Protein 7MN9 (pdb70)

Solvent-accessible surface area: 12772 Å² total; per-residue (Å²): 138,110,23,82,64,48,19,56,55,21,57,95,80,61,33,22,64,58,38,9,88,68,0,126,162,87,26,38,135,81,65,19,173,35,1,120,72,99,128,0,145,103,35,22,50,88,200,121,16,5,0,3,33,109,10,27,10,112,8,123,89,174,133,30,47,0,8,1,0,0,57,0,112,9,143,100,2,135,40,30,0,0,0,2,7,0,4,26,116,70,6,11,5,19,3,0,6,0,0,28,30,45,117,0,60,0,0,0,0,0,0,64,32,103,3,103,62,65,118,43,3,16,63,0,8,5,119,122,94,126,148,80,47,92,16,153,92,9,60,4,61,0,30,3,76,49,67,77,121,87,107,43,3,7,30,25,56,0,66,0,24,25,54,104,88,136,83,63,27,92,0,38,0,4,10,5,33,63,4,42,65,159,49,40,16,108,61,9,55,44,0,10,72,0,3,64,77,0,49,128,46,37,2,20,39,138,92,65,13,27,2,0,0,0,7,10,18,0,9,7,21,0,0,0,0,0,0,0,3,0,0,22,31,6,23,128,105,66,114,80,65,46,49,4,59,3,52,130,11,0,34,59,0,12,91,35,0,53,14,0,0,83,62,22,86,22,0,81,2,0,18,32,0,0,6,76,4,41,82,99

Sequence (280 aa):
MEMEKEFEQIDKSGSWAAIYQDIRHEASDFPCCRVAKLPKNKNNRNRYRDDVSPFDHSRIKLHQEDNDYINASLIIKMEEAQRSYILTQGPLPNTCGHFWEMVWEQKSRRGVVMLNRVMMEKGSLLKCCAQYWPQKEEKEMIFEDTNLKLTLISEDIKSYYTVRQLELENLTTQETREILHFHYTTWPDFGVPESPASSFLNFLFKVNESGSLSPEHGPVVVHCSSAGIGRSGTTYCCLADTCLLLMDKRKDPSSVDIKKVLLEMMRKFRMGLIQQTADQLRFSYLAVIEGAKF

GO terms:
  GO:0004721 phosphoprotein phosphatase activity (F, IMP)
  GO:0043407 negative regulation of MAP kinase activity (P, IMP)
  GO:2000646 positive regulation of receptor catabolic process (P, IMP)
  GO:0033157 regulation of intracellular protein transport (P, IMP)
  GO:0098554 cytoplasmic side of endoplasmic reticulum membrane (C, IDA)
  GO:1903898 negative regulation of PERK-mediated unfolded protein response (P, IDA)
  GO:0034620 cellular response to unfolded protein (P, TAS)
  GO:1903896 positive regulation of IRE1-mediated unfolded protein response (P, TAS)
  GO:0032991 protein-containing complex (C, IDA)
  GO:0004725 protein tyrosine phosphatase activity (F, IDA)
  GO:0035335 peptidyl-tyrosine dephosphorylation (P, IDA)
  GO:0005769 early endosome (C, IDA)
  GO:0005886 plasma membrane (C, IDA)
  GO:0030100 regulation of endocytosis (P, IDA)
  GO:0030968 endoplasmic reticulum unfolded protein response (P, IDA)
  GO:0035335 peptidyl-tyrosine dephosphorylation (P, IMP)
  GO:0035791 platelet-derived growth factor receptor-beta signaling pathway (P, IMP)
  GO:0009966 regulation of signal transduction (P, IMP)
  GO:0030036 actin cytoskeleton organization (P, IMP)
  GO:1902202 regulation of hepatocyte growth factor receptor signaling pathway (P, IMP)

Structure (mmCIF, N/CA/C/O backbone):
data_7MN9
#
_entry.id   7MN9
#
_cell.length_a   88.464
_cell.length_b   88.464
_cell.length_c   72.429
_cell.angle_alpha   90.000
_cell.angle_beta   90.000
_cell.angle_gamma   120.000
#
_symmetry.space_group_name_H-M   'P 32 2 1'
#
loop_
_entity.id
_entity.type
_entity.pdbx_description
1 polymer 'Tyrosine-protein phosphatase non-receptor type 1'
2 non-polymer GLYCEROL
3 non-polymer 2-AMINO-2-HYDROXYMETHYL-PROPANE-1,3-DIOL
4 non-polymer 'CHLORIDE ION'
5 water water
#
loop_
_atom_site.group_PDB
_atom_site.id
_atom_site.type_symbol
_atom_site.label_atom_id
_atom_site.label_alt_id
_atom_site.label_comp_id
_atom_site.label_asym_id
_atom_site.label_entity_id
_atom_site.label_seq_id
_atom_site.pdbx_PDB_ins_code
_atom_site.Cartn_x
_atom_site.Cartn_y
_atom_site.Cartn_z
_atom_site.occupancy
_atom_site.B_iso_or_equiv
_atom_site.auth_seq_id
_atom_site.auth_comp_id
_atom_site.auth_asym_id
_atom_site.auth_atom_id
_atom_site.pdbx_PDB_model_num
ATOM 1 N N . MET A 1 6 ? 2.89402 10.80860 2.21298 1.000 82.81127 1 MET A N 1
ATOM 2 C CA . MET A 1 6 ? 1.57583 11.38572 2.42980 1.000 81.57722 1 MET A CA 1
ATOM 3 C C . MET A 1 6 ? 1.68398 12.58035 3.37616 1.000 80.52202 1 MET A C 1
ATOM 4 O O . MET A 1 6 ? 1.80603 12.41938 4.59067 1.000 89.06875 1 MET A O 1
ATOM 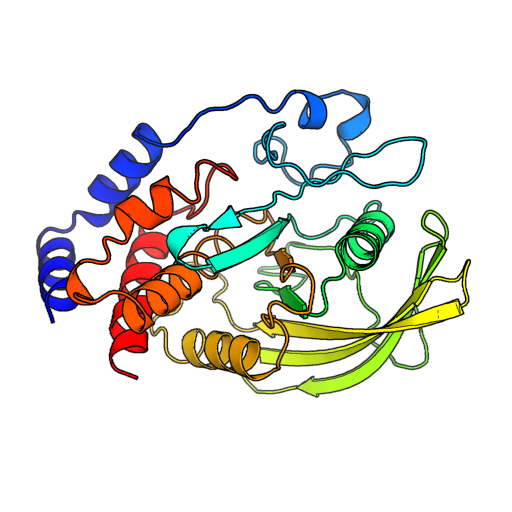9 N N . GLU A 1 7 ? 1.64559 13.78101 2.79639 1.000 88.10186 2 GLU A N 1
ATOM 10 C CA . GLU A 1 7 ? 1.86034 14.99846 3.57255 1.000 79.01714 2 GLU A CA 1
ATOM 11 C C . GLU A 1 7 ? 0.76384 15.19674 4.60690 1.000 93.91371 2 GLU A C 1
ATOM 12 O O . GLU A 1 7 ? 1.04375 15.53659 5.76416 1.000 93.88504 2 GLU A O 1
ATOM 18 N N . MET A 1 8 ? -0.49139 14.99620 4.20170 1.000 97.13833 3 MET A N 1
ATOM 19 C CA . MET A 1 8 ? -1.60446 15.13361 5.13098 1.000 85.08642 3 MET A CA 1
ATOM 20 C C . MET A 1 8 ? -1.48806 14.12994 6.26879 1.000 62.79536 3 MET A C 1
ATOM 21 O O . MET A 1 8 ? -1.80128 14.44758 7.42034 1.000 67.12404 3 MET A O 1
ATOM 26 N N . GLU A 1 9 ? -1.02649 12.91517 5.96678 1.000 71.45454 4 GLU A N 1
ATOM 27 C CA . GLU A 1 9 ? -0.83301 11.91499 7.01109 1.000 73.25541 4 GLU A CA 1
ATOM 28 C C . GLU A 1 9 ? 0.25601 12.33719 7.99281 1.000 77.88925 4 GLU A C 1
ATOM 29 O O . GLU A 1 9 ? 0.19100 11.99279 9.17888 1.000 72.75533 4 GLU A O 1
ATOM 35 N N . LYS A 1 10 ? 1.25589 13.08920 7.52349 1.000 74.57596 5 LYS A N 1
ATOM 36 C CA . LYS A 1 10 ? 2.32477 13.54637 8.40532 1.000 69.12313 5 LYS A CA 1
ATOM 37 C C . LYS A 1 10 ? 1.87215 14.73159 9.24485 1.000 67.91145 5 LYS A C 1
ATOM 38 O O . LYS A 1 10 ? 2.11707 14.77099 10.45589 1.000 72.75523 5 LYS A O 1
ATOM 40 N N . GLU A 1 11 ? 1.21226 15.70808 8.61648 1.000 60.74017 6 GLU A N 1
ATOM 41 C CA . GLU A 1 11 ? 0.62549 16.80503 9.37883 1.000 53.33086 6 GLU A CA 1
ATOM 42 C C . GLU A 1 11 ? -0.41552 16.29154 10.37031 1.000 62.91134 6 GLU A C 1
ATOM 43 O O . GLU A 1 11 ? -0.47222 16.75531 11.51569 1.000 54.90281 6 GLU A O 1
ATOM 45 N N . PHE A 1 12 ? -1.24425 15.32812 9.95024 1.000 60.32466 7 PHE A N 1
ATOM 46 C CA . PHE A 1 12 ? -2.20012 14.71263 10.86965 1.000 53.47479 7 PHE A CA 1
ATOM 47 C C . PHE A 1 12 ? -1.49302 14.15071 12.09107 1.000 45.89762 7 PHE A C 1
ATOM 48 O O . PHE A 1 12 ? -1.89665 14.41002 13.23115 1.000 37.00060 7 PHE A O 1
ATOM 56 N N . GLU A 1 13 ? -0.44426 13.35439 11.86280 1.000 51.24462 8 GLU A N 1
ATOM 57 C CA . GLU A 1 13 ? 0.31261 12.76959 12.96577 1.000 51.23545 8 GLU A CA 1
ATOM 58 C C . GLU A 1 13 ? 0.97031 13.85132 13.81337 1.000 45.86619 8 GLU A C 1
ATOM 59 O O . GLU A 1 13 ? 1.01424 13.74059 15.04428 1.000 54.68576 8 GLU A O 1
ATOM 61 N N . GLN A 1 14 ? 1.42375 14.93504 13.17515 1.000 44.07126 9 GLN A N 1
ATOM 62 C CA . GLN A 1 14 ? 1.96248 16.07314 13.92016 1.000 44.12453 9 GLN A CA 1
ATOM 63 C C . GLN A 1 14 ? 0.90154 16.70912 14.81230 1.000 54.08824 9 GLN A C 1
ATOM 64 O O . GLN A 1 14 ? 1.16910 17.01267 15.98090 1.000 54.52917 9 GLN A O 1
ATOM 66 N N . ILE A 1 15 ? -0.31762 16.91032 14.28703 1.000 42.36929 10 ILE A N 1
ATOM 67 C CA . ILE A 1 15 ? -1.37205 17.50746 15.10733 1.000 45.80955 10 ILE A CA 1
ATOM 68 C C . ILE A 1 15 ? -1.74489 16.58438 16.25840 1.000 43.68569 10 ILE A C 1
ATOM 69 O O . ILE A 1 15 ? -2.01790 17.03855 17.38160 1.000 36.27643 10 ILE A O 1
ATOM 74 N N . ASP A 1 16 ? -1.80618 15.27969 15.98506 1.000 37.34604 11 ASP A N 1
ATOM 75 C CA . ASP A 1 16 ? -2.10821 14.30497 17.02572 1.000 47.08031 11 ASP A CA 1
ATOM 76 C C . ASP A 1 16 ? -1.02784 14.32378 18.09935 1.000 56.61528 11 ASP A C 1
ATOM 77 O O . ASP A 1 16 ? -1.32623 14.40287 19.29670 1.000 47.89692 11 ASP A O 1
ATOM 82 N N . LYS A 1 17 ? 0.23932 14.25272 17.67429 1.000 60.88873 12 LYS A N 1
ATOM 83 C CA . LYS A 1 17 ? 1.36876 14.28551 18.60138 1.000 64.38327 12 LYS A CA 1
ATOM 84 C C . LYS A 1 17 ? 1.37517 15.55747 19.43949 1.000 69.01298 12 LYS A C 1
ATOM 85 O O . LYS A 1 17 ? 1.74340 15.52240 20.61858 1.000 73.59428 12 LYS A O 1
ATOM 87 N N . SER A 1 18 ? 0.97444 16.68491 18.85030 1.000 66.12068 13 SER A N 1
ATOM 88 C CA . SER A 1 18 ? 0.89487 17.96154 19.55107 1.000 66.06048 13 SER A CA 1
ATOM 89 C C . SER A 1 18 ? -0.37448 18.12283 20.37928 1.000 65.28980 13 SER A C 1
ATOM 90 O O . SER A 1 18 ? -0.43590 19.03711 21.20521 1.000 65.92940 13 SER A O 1
ATOM 93 N N . GLY A 1 19 ? -1.38303 17.28112 20.17630 1.000 50.60864 14 GLY A N 1
ATOM 94 C CA . GLY A 1 19 ? -2.65894 17.47246 20.85297 1.000 52.74319 14 GLY A CA 1
ATOM 95 C C . GLY A 1 19 ? -3.29330 18.81900 20.57184 1.000 50.17258 14 GLY A C 1
ATOM 96 O O . GLY A 1 19 ? -3.89893 19.41908 21.46740 1.000 57.78881 14 GLY A O 1
ATOM 97 N N . SER A 1 20 ? -3.18211 19.30785 19.34256 1.000 42.52764 15 SER A N 1
ATOM 98 C CA . SER A 1 20 ? -3.65890 20.65107 19.02824 1.000 45.54768 15 SER A CA 1
ATOM 99 C C . SER A 1 20 ? -4.88120 20.69274 18.09951 1.000 43.22331 15 SER A C 1
ATOM 100 O O . SER A 1 20 ? -5.08776 21.69111 17.40602 1.000 45.42354 15 SER A O 1
ATOM 103 N N . TRP A 1 21 ? -5.71779 19.64544 18.09171 1.000 38.94035 16 TRP A N 1
ATOM 104 C CA . TRP A 1 21 ? -6.96792 19.71562 17.32387 1.000 32.98986 16 TRP A CA 1
ATOM 105 C C . TRP A 1 21 ? -7.87796 20.81500 17.84067 1.000 38.22023 16 TRP A C 1
ATOM 106 O O . TRP A 1 21 ? -8.48543 21.54813 17.04819 1.000 31.83038 16 TRP A O 1
ATOM 117 N N . ALA A 1 22 ? -8.02019 20.92193 19.16551 1.000 33.17766 17 ALA A N 1
ATOM 118 C CA . ALA A 1 22 ? -8.86975 21.95572 19.74343 1.000 38.18623 17 ALA A CA 1
ATOM 119 C C . ALA A 1 22 ? -8.39092 23.34095 19.33541 1.000 37.89059 17 ALA A C 1
ATOM 120 O O . ALA A 1 22 ? -9.20225 24.23080 19.02999 1.000 31.24027 17 ALA A O 1
ATOM 122 N N . ALA A 1 23 ? -7.06850 23.53473 19.31010 1.000 32.43170 18 ALA A N 1
ATOM 123 C CA . ALA A 1 23 ? -6.48672 24.81618 18.93148 1.000 42.88867 18 ALA A CA 1
ATOM 124 C C . ALA A 1 23 ? -6.75501 25.15386 17.46424 1.000 40.27302 18 ALA A C 1
ATOM 125 O O . ALA A 1 23 ? -7.16147 26.27891 17.14486 1.000 30.75221 18 ALA A O 1
ATOM 127 N N . ILE A 1 24 ? -6.51195 24.20370 16.55170 1.000 31.99531 19 ILE A N 1
ATOM 128 C CA . ILE A 1 24 ? -6.82503 24.44259 15.13684 1.000 37.67722 19 ILE A CA 1
ATOM 129 C C . ILE A 1 24 ? -8.31078 24.72324 14.95829 1.000 27.55766 19 ILE A C 1
ATOM 130 O O . ILE A 1 24 ? -8.70781 25.62857 14.21094 1.000 25.80518 19 ILE A O 1
ATOM 135 N N . TYR A 1 25 ? -9.15188 23.96302 15.66090 1.000 23.90832 20 TYR A N 1
ATOM 136 C CA . TYR A 1 25 ? -10.60545 24.10867 15.50271 1.000 23.10653 20 TYR A CA 1
ATOM 137 C C . TYR A 1 25 ? -11.05098 25.48375 15.99888 1.000 23.45969 20 TYR A C 1
ATOM 138 O O . TYR A 1 25 ? -11.80371 26.18967 15.32386 1.000 25.09089 20 TYR A O 1
ATOM 147 N N . GLN A 1 26 ? -10.52810 25.93449 17.14612 1.000 30.17634 21 GLN A N 1
ATOM 148 C CA . GLN A 1 26 ? -10.88904 27.27352 17.61579 1.000 28.01668 21 GLN A CA 1
ATOM 149 C C . GLN A 1 26 ? -10.38875 28.37152 16.68873 1.000 24.49024 21 GLN A C 1
ATOM 150 O O . GLN A 1 26 ? -11.07926 29.38330 16.51067 1.000 26.44527 21 GLN A O 1
ATOM 156 N N . ASP A 1 27 ? -9.25699 28.16847 16.01062 1.000 25.03193 22 ASP A N 1
ATOM 157 C CA . ASP A 1 27 ? -8.82177 29.15459 15.01929 1.000 25.20220 22 ASP A CA 1
ATOM 158 C C . ASP A 1 27 ? -9.83423 29.23800 13.88131 1.000 24.75382 22 ASP A C 1
ATOM 159 O O . ASP A 1 27 ? -10.13068 30.31832 13.37407 1.000 24.89383 22 ASP A O 1
ATOM 164 N N . ILE A 1 28 ? -10.34262 28.09130 13.43805 1.000 24.18904 23 ILE A N 1
ATOM 165 C CA . ILE A 1 28 ? -11.35470 28.09156 12.38141 1.000 22.59630 23 ILE A CA 1
ATOM 166 C C . ILE A 1 28 ? -12.56115 28.87962 12.83216 1.000 22.12638 23 ILE A C 1
ATOM 167 O O . ILE A 1 28 ? -13.10491 29.69259 12.07782 1.000 22.72065 23 ILE A O 1
ATOM 172 N N . ARG A 1 29 ? -13.02362 28.61726 14.04236 1.000 21.16690 24 ARG A N 1
ATOM 173 C CA . ARG A 1 29 ? -14.18736 29.30640 14.56015 1.000 20.94479 24 ARG A CA 1
ATOM 174 C C . ARG A 1 29 ? -13.96925 30.81273 14.54819 1.000 22.88324 24 ARG A C 1
ATOM 175 O O . ARG A 1 29 ? -14.86279 31.58445 14.19140 1.000 26.05563 24 ARG A O 1
ATOM 183 N N . HIS A 1 30 ? -12.76447 31.24714 14.95154 1.000 22.89908 25 HIS A N 1
ATOM 184 C CA . HIS A 1 30 ? -12.44498 32.66279 15.02783 1.000 22.64638 25 HIS A CA 1
ATOM 185 C C . HIS A 1 30 ? -12.37406 33.28245 13.64877 1.000 24.58665 25 HIS A C 1
ATOM 186 O O . HIS A 1 30 ? -12.77206 34.44130 13.46593 1.000 26.44098 25 HIS A O 1
ATOM 193 N N . GLU A 1 31 ? -11.80207 32.57721 12.67883 1.000 22.16892 26 GLU A N 1
ATOM 194 C CA . GLU A 1 31 ? -11.59583 33.09825 11.34398 1.000 20.28542 26 GLU A CA 1
ATOM 195 C C . GLU A 1 31 ? -12.83138 33.00694 10.45391 1.000 19.83865 26 GLU A C 1
ATOM 196 O O . GLU A 1 31 ? -12.84907 33.63087 9.39129 1.000 21.89296 26 GLU A O 1
ATOM 202 N N . ALA A 1 32 ? -13.84636 32.25023 10.86662 1.000 18.48078 27 ALA A N 1
ATOM 203 C CA . ALA A 1 32 ? -15.02814 32.03632 10.01868 1.000 20.88965 27 ALA A CA 1
ATOM 204 C C . ALA A 1 32 ? -15.79006 33.31023 9.68278 1.000 20.56194 27 ALA A C 1
ATOM 205 O O . ALA A 1 32 ? -15.88603 34.24247 10.48283 1.000 20.53167 27 ALA A O 1
ATOM 207 N N . SER A 1 33 ? -16.37697 33.31196 8.48982 1.000 17.43174 28 SER A N 1
ATOM 208 C CA . SER A 1 33 ? -17.18105 34.43080 7.99610 1.000 17.41613 28 SER A CA 1
ATOM 209 C C . SER A 1 33 ? -18.34716 34.71051 8.92052 1.000 17.34315 28 SER A C 1
ATOM 210 O O . SER A 1 33 ? -18.93616 33.80204 9.49643 1.000 17.76450 28 SER A O 1
ATOM 213 N N . ASP A 1 34 ? -18.77994 35.96347 8.93624 1.000 19.36848 29 ASP A N 1
ATOM 214 C CA . ASP A 1 34 ? -20.01241 36.37893 9.59561 1.000 19.94327 29 ASP A CA 1
ATOM 215 C C . ASP A 1 34 ? -20.78307 37.20133 8.56330 1.000 19.62149 29 ASP A C 1
ATOM 216 O O . ASP A 1 34 ? -20.28336 38.21404 8.04220 1.000 21.79045 29 ASP A O 1
ATOM 221 N N . PHE A 1 35 ? -21.95348 36.75723 8.19195 1.000 15.46476 30 PHE A N 1
ATOM 222 C CA . PHE A 1 35 ? -22.85046 37.43587 7.28602 1.000 14.61862 30 PHE A CA 1
ATOM 223 C C . PHE A 1 35 ? -24.23030 37.50017 7.90935 1.000 14.01581 30 PHE A C 1
ATOM 224 O O . PHE A 1 35 ? -24.55125 36.69964 8.80751 1.000 15.65451 30 PHE A O 1
ATOM 232 N N . PRO A 1 36 ? -25.06008 38.41812 7.48738 1.000 12.66168 31 PRO A N 1
ATOM 233 C CA . PRO A 1 36 ? -26.38752 38.54887 8.08402 1.000 14.61965 31 PRO A CA 1
ATOM 234 C C . PRO A 1 36 ? -27.29799 37.36945 7.76580 1.000 13.20517 31 PRO A C 1
ATOM 235 O O . PRO A 1 36 ? -27.25887 36.79951 6.66970 1.000 13.38396 31 PRO A O 1
ATOM 239 N N A CYS A 1 37 ? -28.22577 37.17429 8.70769 0.846 13.62899 32 CYS A N 1
ATOM 240 N N B CYS A 1 37 ? -28.15102 37.06486 8.73487 0.154 13.89862 32 CYS A N 1
ATOM 241 C CA A CYS A 1 37 ? -29.26670 36.13672 8.64979 0.846 13.16836 32 CYS A CA 1
ATOM 242 C CA B CYS A 1 37 ? -29.24358 36.11261 8.58490 0.154 13.56190 32 CYS A CA 1
ATOM 243 C C A CYS A 1 37 ? -30.58481 36.80319 8.96153 0.846 13.93312 32 CYS A C 1
ATOM 244 C C B CYS A 1 37 ? -30.55868 36.79162 8.95972 0.154 14.05673 32 CYS A C 1
ATOM 245 O O A CYS A 1 37 ? -31.40511 36.31709 9.77207 0.846 16.58538 32 CYS A O 1
ATOM 246 O O B CYS A 1 37 ? -31.32308 36.30326 9.80093 0.154 16.25662 32 CYS A O 1
ATOM 251 N N . ARG A 1 38 ? -30.83891 37.95192 8.34362 1.000 14.78595 33 ARG A N 1
ATOM 252 C CA . ARG A 1 38 ? -32.04223 38.70954 8.69134 1.000 16.75046 33 ARG A CA 1
ATOM 253 C C . ARG A 1 38 ? -33.32099 37.93584 8.44122 1.000 15.08037 33 ARG A C 1
ATOM 254 O O . ARG A 1 38 ? -34.26310 38.02443 9.23876 1.000 15.75078 33 ARG A O 1
ATOM 262 N N . VAL A 1 39 ? -33.43846 37.30183 7.27508 1.000 13.66246 34 VAL A N 1
ATOM 263 C CA . VAL A 1 39 ? -34.69222 36.59787 6.98549 1.000 12.86348 34 VAL A CA 1
ATOM 264 C C . VAL A 1 39 ? -34.95450 35.48627 7.99601 1.000 12.28055 34 VAL A C 1
ATOM 265 O O . VAL A 1 39 ? -36.08320 35.35060 8.50817 1.000 13.68317 34 VAL A O 1
ATOM 269 N N . ALA A 1 40 ? -33.93040 34.71193 8.32789 1.000 13.21592 35 ALA A N 1
ATOM 270 C CA . ALA A 1 40 ? -34.10251 33.59358 9.25028 1.000 12.03733 35 ALA A CA 1
ATOM 271 C C . ALA A 1 40 ? -34.62457 34.08279 10.57516 1.000 14.82006 35 ALA A C 1
ATOM 272 O O . ALA A 1 40 ? -35.31866 33.32821 11.29315 1.000 14.21070 35 ALA A O 1
ATOM 274 N N . LYS A 1 41 ? -34.25923 35.31719 10.94954 1.000 14.67706 36 LYS A N 1
ATOM 275 C CA . LYS A 1 41 ? -34.58097 35.82988 12.26998 1.000 16.41072 36 LYS A CA 1
ATOM 276 C C . LYS A 1 41 ? -35.87279 36.61156 12.27842 1.000 16.24855 36 LYS A C 1
ATOM 277 O O . LYS A 1 41 ? -36.25672 37.13937 13.35157 1.000 18.72789 36 LYS A O 1
ATOM 283 N N . LEU A 1 42 ? -36.56538 36.73992 11.15582 1.000 15.32395 37 LEU A N 1
ATOM 284 C CA . LEU A 1 42 ? -37.84377 37.46891 11.17530 1.000 16.23208 37 LEU A CA 1
ATOM 285 C C . LEU A 1 42 ? -38.82183 36.74170 12.09506 1.000 16.18672 37 LEU A C 1
ATOM 286 O O . LEU A 1 42 ? -38.87201 35.48791 12.10098 1.000 15.36119 37 LEU A O 1
ATOM 291 N N . PRO A 1 43 ? -39.72079 37.47952 12.76376 1.000 17.50743 38 PRO A N 1
ATOM 292 C CA . PRO A 1 43 ? -40.70640 36.80717 13.62938 1.000 19.05432 38 PRO A CA 1
ATOM 293 C C . PRO A 1 43 ? -41.50098 35.73305 12.91501 1.000 18.57154 38 PRO A C 1
ATOM 294 O O . PRO A 1 43 ? -41.75351 34.66686 13.49345 1.000 18.36755 38 PRO A O 1
ATOM 298 N N . LYS A 1 44 ? -41.87409 35.94498 11.66016 1.000 17.05867 39 LYS A N 1
ATOM 299 C CA . LYS A 1 44 ? -42.74999 34.98565 10.99935 1.000 18.63252 39 LYS A CA 1
ATOM 300 C C . LYS A 1 44 ? -42.05599 33.67986 10.70163 1.000 16.67763 39 LYS A C 1
ATOM 301 O O . LYS A 1 44 ? -42.73912 32.71762 10.32047 1.000 18.22567 39 LYS A O 1
ATOM 307 N N . ASN A 1 45 ? -40.72650 33.60115 10.82955 1.000 15.45785 40 ASN A N 1
ATOM 308 C CA . ASN A 1 45 ? -39.95706 32.39142 10.56203 1.000 13.91547 40 ASN A CA 1
ATOM 309 C C . ASN A 1 45 ? -39.55909 31.65049 11.80353 1.000 14.01622 40 ASN A C 1
ATOM 310 O O . ASN A 1 45 ? -38.85248 30.64365 11.69637 1.000 14.47251 40 ASN A O 1
ATOM 315 N N . LYS A 1 46 ? -40.03817 32.05941 12.98677 1.000 16.15851 41 LYS A N 1
ATOM 316 C CA . LYS A 1 46 ? -39.60228 31.42431 14.22355 1.000 16.55471 41 LYS A CA 1
ATOM 317 C C . LYS A 1 46 ? -39.85109 29.92556 14.22051 1.000 17.19020 41 LYS A C 1
ATOM 318 O O . LYS A 1 46 ? -39.01368 29.16166 14.69658 1.000 18.62513 41 LYS A O 1
ATOM 324 N N . ASN A 1 47 ? -40.99118 29.48596 13.71547 1.000 14.63920 42 ASN A N 1
ATOM 325 C CA A ASN A 1 47 ? -41.26771 28.05452 13.79508 0.618 14.01562 42 ASN A CA 1
ATOM 326 C CA B ASN A 1 47 ? -41.43103 28.08601 13.67214 0.382 14.75240 42 ASN A CA 1
ATOM 327 C C . ASN A 1 47 ? -40.76727 27.28056 12.58398 1.000 15.00467 42 ASN A C 1
ATOM 328 O O . ASN A 1 47 ? -41.05720 26.08255 12.45495 1.000 15.02914 42 ASN A O 1
ATOM 337 N N . ARG A 1 48 ? -39.94017 27.91285 11.74946 1.000 13.58594 43 ARG A N 1
ATOM 338 C CA . ARG A 1 48 ? -39.27204 27.25049 10.63606 1.000 12.91474 43 ARG A CA 1
ATOM 339 C C . ARG A 1 48 ? -37.85514 26.86836 10.96895 1.000 12.51573 43 ARG A C 1
ATOM 340 O O . ARG A 1 48 ? -37.17553 26.22539 10.13536 1.000 12.80012 43 ARG A O 1
ATOM 348 N N . ASN A 1 49 ? -37.35223 27.26651 12.13459 1.000 12.95570 44 ASN A N 1
ATOM 349 C CA . ASN A 1 49 ? -35.98947 26.95434 12.52965 1.000 12.97212 44 ASN A CA 1
ATOM 350 C C . ASN A 1 49 ? -36.01936 25.95258 13.68179 1.000 14.74859 44 ASN A C 1
ATOM 351 O O . ASN A 1 49 ? -36.63275 26.23092 14.73843 1.000 15.42167 44 ASN A O 1
ATOM 356 N N . ARG A 1 50 ? -35.25976 24.85907 13.52437 1.000 13.69548 45 ARG A N 1
ATOM 357 C CA . ARG A 1 50 ? -35.21479 23.86367 14.58090 1.000 14.23962 45 ARG A CA 1
ATOM 358 C C . ARG A 1 50 ? -34.40007 24.40656 15.76358 1.000 19.29014 45 ARG A C 1
ATOM 359 O O . ARG A 1 50 ? -34.76058 24.12971 16.94322 1.000 17.82530 45 ARG A O 1
ATOM 367 N N . TYR A 1 51 ? -33.33546 25.17365 15.48980 1.000 15.53906 46 TYR A N 1
ATOM 368 C CA . TYR A 1 51 ? -32.42786 25.64164 16.53051 1.000 16.57311 46 TYR A CA 1
ATOM 369 C C . TYR A 1 51 ? -32.26546 27.14722 16.33239 1.000 17.80121 46 TYR A C 1
ATOM 370 O O . TYR A 1 51 ? -31.85605 27.60530 15.24685 1.000 16.27084 46 TYR A O 1
ATOM 379 N N . ARG A 1 52 ? -32.53202 27.92983 17.38352 1.000 18.80306 47 ARG A N 1
ATOM 380 C CA . ARG A 1 52 ? -32.42288 29.37462 17.28349 1.000 19.07248 47 ARG A CA 1
ATOM 381 C C . ARG A 1 52 ? -31.00058 29.82774 16.96551 1.000 17.30587 47 ARG A C 1
ATOM 382 O O . ARG A 1 52 ? -30.83512 30.91777 16.41974 1.000 19.89657 47 ARG A O 1
ATOM 390 N N . ASP A 1 53 ? -29.97876 29.02594 17.26636 1.000 18.44441 48 ASP A N 1
ATOM 391 C CA A ASP A 1 53 ? -28.58704 29.41639 17.05012 0.653 18.41558 48 ASP A CA 1
ATOM 392 C CA B ASP A 1 53 ? -28.59520 29.42865 17.04181 0.347 18.57256 48 ASP A CA 1
ATOM 393 C C . ASP A 1 53 ? -28.03859 28.95695 15.71071 1.000 17.61445 48 ASP A C 1
ATOM 394 O O . ASP A 1 53 ? -26.83639 29.15333 15.45595 1.000 18.22255 48 ASP A O 1
ATOM 403 N N . VAL A 1 54 ? -28.83288 28.28332 14.86554 1.000 14.90471 49 VAL A N 1
ATOM 404 C CA . VAL A 1 54 ? -28.36019 27.82247 13.55032 1.000 14.72790 49 VAL A CA 1
ATOM 405 C C . VAL A 1 54 ? -29.27209 28.36376 12.46345 1.000 13.47577 49 VAL A C 1
ATOM 406 O O . VAL A 1 54 ? -30.44040 27.91391 12.34725 1.000 14.95646 49 VAL A O 1
ATOM 410 N N . SER A 1 55 ? -28.76355 29.31227 11.67872 1.000 13.73026 50 SER A N 1
ATOM 411 C CA . SER A 1 55 ? -29.56660 29.98504 10.67928 1.000 12.71251 50 SER A CA 1
ATOM 412 C C . SER A 1 55 ? -28.80432 30.06075 9.37859 1.000 12.67249 50 SER A C 1
ATOM 413 O O . SER A 1 55 ? -27.55079 30.19061 9.40076 1.000 13.79434 50 SER A O 1
ATOM 416 N N . PRO A 1 56 ? -29.47817 30.09105 8.23964 1.000 11.22581 51 PRO A N 1
ATOM 417 C CA . PRO A 1 56 ? -28.80573 30.30010 6.95237 1.000 11.01855 51 PRO A CA 1
ATOM 418 C C . PRO A 1 56 ? -28.51305 31.78786 6.78366 1.000 11.83653 51 PRO A C 1
ATOM 419 O O . PRO A 1 56 ? -29.31997 32.66169 7.11468 1.000 12.23958 51 PRO A O 1
ATOM 423 N N . PHE A 1 57 ? -27.36745 32.08965 6.17035 1.000 10.61088 52 PHE A N 1
ATOM 424 C CA . PHE A 1 57 ? -27.09345 33.47882 5.73888 1.000 11.37216 52 PHE A CA 1
ATOM 425 C C . PHE A 1 57 ? -28.09255 33.88349 4.67382 1.000 11.32476 52 PHE A C 1
ATOM 426 O O . PHE A 1 57 ? -28.49569 33.09461 3.80577 1.000 11.39666 52 PHE A O 1
ATOM 434 N N . ASP A 1 58 ? -28.43885 35.16685 4.64376 1.000 11.26048 53 ASP A N 1
ATOM 435 C CA . ASP A 1 58 ? -29.30355 35.67901 3.60355 1.000 11.63623 53 ASP A CA 1
ATOM 436 C C . ASP A 1 58 ? -28.75199 35.44948 2.21694 1.000 11.70772 53 ASP A C 1
ATOM 437 O O . ASP A 1 58 ? -29.50721 35.12566 1.29242 1.000 12.98327 53 ASP A O 1
ATOM 442 N N . HIS A 1 59 ? -27.41050 35.59016 2.03019 1.000 10.48745 54 HIS A N 1
ATOM 443 C CA . HIS A 1 59 ? -26.90307 35.59003 0.64730 1.000 10.83731 54 HIS A CA 1
ATOM 444 C C . HIS A 1 59 ? -26.97296 34.21797 0.00460 1.000 10.64154 54 HIS A C 1
ATOM 445 O O . HIS A 1 59 ? -27.06058 34.10959 -1.20339 1.000 12.87885 54 HIS A O 1
ATOM 452 N N . SER A 1 60 ? -26.91365 33.16438 0.80719 1.000 10.44085 55 SER A N 1
ATOM 453 C CA . SER A 1 60 ? -26.84723 31.78680 0.30800 1.000 9.91461 55 SER A CA 1
ATOM 454 C C . SER A 1 60 ? -28.10015 30.98608 0.61265 1.000 10.22367 55 SER A C 1
ATOM 455 O O . SER A 1 60 ? -28.11682 29.76554 0.29101 1.000 10.97737 55 SER A O 1
ATOM 458 N N . ARG A 1 61 ? -29.11535 31.53311 1.24176 1.000 9.93136 56 ARG A N 1
ATOM 459 C CA . ARG A 1 61 ? -30.26393 30.70553 1.63064 1.000 10.23665 56 ARG A CA 1
ATOM 460 C C . ARG A 1 61 ? -31.01420 30.25576 0.39579 1.000 10.47406 56 ARG A C 1
ATOM 461 O O . ARG A 1 61 ? -31.08527 30.94066 -0.63660 1.000 11.17360 56 ARG A O 1
ATOM 469 N N . ILE A 1 62 ? -31.63842 29.08460 0.50527 1.000 10.40837 57 ILE A N 1
ATOM 470 C CA . ILE A 1 62 ? -32.52171 28.62820 -0.57411 1.000 10.48556 57 ILE A CA 1
ATOM 471 C C . ILE A 1 62 ? -33.87314 29.28382 -0.42506 1.000 9.91215 57 ILE A C 1
ATOM 472 O O . ILE A 1 62 ? -34.45385 29.27884 0.66858 1.000 12.37334 57 ILE A O 1
ATOM 477 N N . LYS A 1 63 ? -34.38902 29.84955 -1.49055 1.000 10.63603 58 LYS A N 1
ATOM 478 C CA . LYS A 1 63 ? -35.70532 30.48133 -1.44989 1.000 10.86806 58 LYS A CA 1
ATOM 479 C C . LYS A 1 63 ? -36.75062 29.53399 -2.06422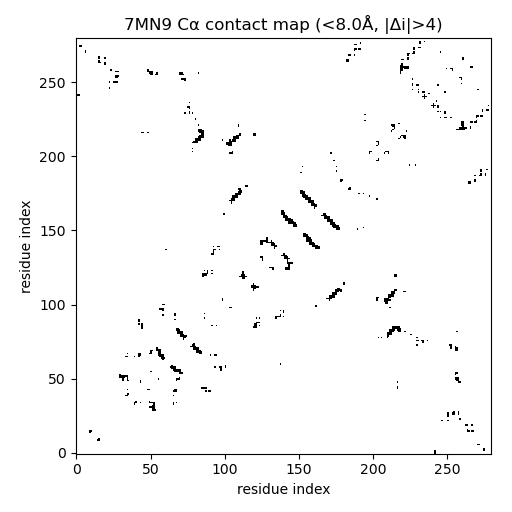 1.000 12.15684 58 LYS A C 1
ATOM 480 O O . LYS A 1 63 ? -36.54310 29.00542 -3.17757 1.000 13.06189 58 LYS A O 1
ATOM 486 N N . LEU A 1 64 ? -37.86418 29.35097 -1.38563 1.000 10.84111 59 LEU A N 1
ATOM 487 C CA . LEU A 1 64 ? -38.99710 28.58890 -1.94856 1.000 11.12938 59 LEU A CA 1
ATOM 488 C C . LEU A 1 64 ? -39.71732 29.46929 -2.95461 1.000 10.98231 59 LEU A C 1
ATOM 489 O O . LEU A 1 64 ? -39.82618 30.68828 -2.76681 1.000 12.83025 59 LEU A O 1
ATOM 494 N N . HIS A 1 65 ? -40.26526 28.86141 -3.99765 1.000 12.30203 60 HIS A N 1
ATOM 495 C CA . HIS A 1 65 ? -40.91936 29.64899 -5.06029 1.000 13.80537 60 HIS A CA 1
ATOM 496 C C . HIS A 1 65 ? -42.39359 29.86777 -4.86881 1.000 17.41599 60 HIS A C 1
ATOM 497 O O . HIS A 1 65 ? -42.94191 30.71343 -5.59491 1.000 37.98472 60 HIS A O 1
ATOM 504 N N . GLN A 1 66 ? -43.10631 29.12299 -4.05803 1.000 22.79145 61 GLN A N 1
ATOM 505 C CA . GLN A 1 66 ? -44.50101 29.52305 -3.79921 1.000 27.73798 61 GLN A CA 1
ATOM 506 C C . GLN A 1 66 ? -44.58240 30.94638 -3.10295 1.000 23.86448 61 GLN A C 1
ATOM 507 O O . GLN A 1 66 ? -43.63641 31.44184 -2.52171 1.000 42.40391 61 GLN A O 1
ATOM 513 N N . GLU A 1 67 ? -45.80387 31.62723 -3.19551 1.000 43.96720 62 GLU A N 1
ATOM 514 C CA . GLU A 1 67 ? -45.98592 33.10965 -3.05490 1.000 34.91879 62 GLU A CA 1
ATOM 515 C C . GLU A 1 67 ? -46.07791 33.68827 -1.62357 1.000 41.14958 62 GLU A C 1
ATOM 516 O O . GLU A 1 67 ? -45.90390 34.90831 -1.45239 1.000 35.67105 62 GLU A O 1
ATOM 522 N N . ASP A 1 68 ? -46.35423 32.88873 -0.59073 1.000 35.24626 63 ASP A N 1
ATOM 523 C CA . ASP A 1 68 ? -46.59927 33.57487 0.68575 1.000 36.81907 63 ASP A CA 1
ATOM 524 C C . ASP A 1 68 ? -45.37302 33.73244 1.59715 1.000 33.29181 63 ASP A C 1
ATOM 525 O O . ASP A 1 68 ? -45.16598 34.82190 2.14906 1.000 36.01725 63 ASP A O 1
ATOM 530 N N . ASN A 1 69 ? -44.60653 32.65534 1.84556 1.000 19.56825 64 ASN A N 1
ATOM 531 C CA . ASN A 1 69 ? -43.35263 32.79008 2.64540 1.000 15.77260 64 ASN A CA 1
ATOM 532 C C . ASN A 1 69 ? -42.30348 31.91759 1.98312 1.000 13.69276 64 ASN A C 1
ATOM 533 O O . ASN A 1 69 ? -42.47748 30.69869 1.83427 1.000 15.10556 64 ASN A O 1
ATOM 538 N N . ASP A 1 70 ? -41.22261 32.51176 1.56305 1.000 13.40942 65 ASP A N 1
ATOM 539 C CA . ASP A 1 70 ? -40.18121 31.80177 0.79394 1.000 13.29739 65 ASP A CA 1
ATOM 540 C C . ASP A 1 70 ? -39.13923 31.11392 1.66941 1.000 12.23842 65 ASP A C 1
ATOM 541 O O . ASP A 1 70 ? -38.13925 30.60819 1.12695 1.000 13.43348 65 ASP A O 1
ATOM 546 N N . TYR A 1 71 ? -39.31130 31.08235 2.98009 1.000 11.50704 66 TYR A N 1
ATOM 547 C CA . TYR A 1 71 ? -38.17738 30.73124 3.84786 1.000 11.61880 66 TYR A CA 1
ATOM 548 C C . TYR A 1 71 ? -38.10737 29.24318 4.17771 1.000 10.49508 66 TYR A C 1
ATOM 549 O O . TYR A 1 71 ? -39.07834 28.61596 4.64790 1.000 11.71843 66 TYR A O 1
ATOM 558 N N . ILE A 1 72 ? -36.90613 28.70630 4.05734 1.000 11.05074 67 ILE A N 1
ATOM 559 C CA . ILE A 1 72 ? -36.53229 27.39054 4.56958 1.000 10.38424 67 ILE A CA 1
ATOM 560 C C . ILE A 1 72 ? -35.12141 27.50042 5.15211 1.000 9.86650 67 ILE A C 1
ATOM 561 O O . ILE A 1 72 ? -34.27702 28.27166 4.66405 1.000 10.29481 67 ILE A O 1
ATOM 566 N N . ASN A 1 73 ? -34.86946 26.79671 6.24902 1.000 9.94837 68 ASN A N 1
ATOM 567 C CA . ASN A 1 73 ? -33.51581 26.78540 6.82951 1.000 10.13249 68 ASN A CA 1
ATOM 568 C C . ASN A 1 73 ? -32.62088 25.84886 6.03662 1.000 10.78550 68 ASN A C 1
ATOM 569 O O . ASN A 1 73 ? -32.52578 24.63999 6.33503 1.000 10.98039 68 ASN A O 1
ATOM 574 N N . ALA A 1 74 ? -32.02678 26.35808 4.95896 1.000 9.88021 69 ALA A N 1
ATOM 575 C CA . ALA A 1 74 ? -31.23305 25.59484 4.00790 1.000 9.84283 69 ALA A CA 1
ATOM 576 C C . ALA A 1 74 ? -30.33197 26.58239 3.30023 1.000 9.25342 69 ALA A C 1
ATOM 577 O O . ALA A 1 74 ? -30.76170 27.72872 3.03131 1.000 9.68299 69 ALA A O 1
ATOM 579 N N . SER A 1 75 ? -29.13035 26.14254 2.97350 1.000 9.81881 70 SER A N 1
ATOM 580 C CA . SER A 1 75 ? -28.10532 26.98024 2.37427 1.000 9.40673 70 SER A CA 1
ATOM 581 C C . SER A 1 75 ? -27.50210 26.29155 1.18543 1.000 9.30825 70 SER A C 1
ATOM 582 O O . SER A 1 75 ? -27.21869 25.07231 1.23979 1.000 10.40303 70 SER A O 1
ATOM 585 N N . LEU A 1 76 ? -27.22049 27.03156 0.11685 1.000 9.68616 71 LEU A N 1
ATOM 586 C CA . LEU A 1 76 ? -26.52167 26.52763 -1.05539 1.000 10.37998 71 LEU A CA 1
ATOM 587 C C . LEU A 1 76 ? -25.02364 26.74466 -0.84055 1.000 10.23250 71 LEU A C 1
ATOM 588 O O . LEU A 1 76 ? -24.54865 27.91382 -0.75026 1.000 12.18996 71 LEU A O 1
ATOM 593 N N A ILE A 1 77 ? -24.27544 25.68587 -0.77891 0.594 11.03604 72 ILE A N 1
ATOM 594 N N B ILE A 1 77 ? -24.26783 25.64712 -0.71963 0.406 11.02546 72 ILE A N 1
ATOM 595 C CA A ILE A 1 77 ? -22.83293 25.74155 -0.64882 0.594 11.76630 72 ILE A CA 1
ATOM 596 C CA B ILE A 1 77 ? -22.80650 25.62842 -0.53209 0.406 11.58672 72 ILE A CA 1
ATOM 597 C C A ILE A 1 77 ? -22.29383 25.48272 -2.03236 0.594 12.39326 72 ILE A C 1
ATOM 598 C C B ILE A 1 77 ? -22.19369 25.41021 -1.91642 0.406 12.45501 72 ILE A C 1
ATOM 599 O O A ILE A 1 77 ? -22.42524 24.38720 -2.57969 0.594 13.55499 72 ILE A O 1
ATOM 600 O O B ILE A 1 77 ? -22.10941 24.24861 -2.34574 0.406 11.05407 72 ILE A O 1
ATOM 609 N N . LYS A 1 78 ? -21.74075 26.49478 -2.63104 1.000 13.12487 73 LYS A N 1
ATOM 610 C CA . LYS A 1 78 ? -21.27221 26.37619 -4.00127 1.000 14.20342 73 LYS A CA 1
ATOM 611 C C . LYS A 1 78 ? -19.76398 26.28304 -3.98036 1.000 13.35625 73 LYS A C 1
ATOM 612 O O . LYS A 1 78 ? -19.08677 27.31280 -3.80709 1.000 15.34628 73 LYS A O 1
ATOM 618 N N . MET A 1 79 ? -19.21249 25.08858 -4.12251 1.000 14.25931 74 MET A N 1
ATOM 619 C CA . MET A 1 79 ? -17.75430 24.92563 -4.02767 1.000 15.88194 74 MET A CA 1
ATOM 620 C C . MET A 1 79 ? -17.24457 25.01514 -5.45863 1.000 16.96817 74 MET A C 1
ATOM 621 O O . MET A 1 79 ? -17.18305 24.03517 -6.19580 1.000 17.59460 74 MET A O 1
ATOM 626 N N . GLU A 1 80 ? -16.84041 26.22278 -5.84003 1.000 18.95954 75 GLU A N 1
ATOM 627 C CA . GLU A 1 80 ? -16.53412 26.52842 -7.24004 1.000 18.03672 75 GLU A CA 1
ATOM 628 C C . GLU A 1 80 ? -15.32712 25.73926 -7.77864 1.000 19.57793 75 GLU A C 1
ATOM 629 O O . GLU A 1 80 ? -15.40438 25.14007 -8.86113 1.000 23.59165 75 GLU A O 1
ATOM 635 N N . GLU A 1 81 ? -14.23209 25.67793 -7.01280 1.000 19.50440 76 GLU A N 1
ATOM 636 C CA . GLU A 1 81 ? -13.07395 24.95417 -7.50101 1.000 21.17097 76 GLU A CA 1
ATOM 637 C C . GLU A 1 81 ? -13.35357 23.46159 -7.58281 1.000 19.35035 76 GLU A C 1
ATOM 638 O O . GLU A 1 81 ? -12.91748 22.78434 -8.53034 1.000 21.27979 76 GLU A O 1
ATOM 644 N N . ALA A 1 82 ? -14.05184 22.91610 -6.57576 1.000 18.05975 77 ALA A N 1
ATOM 645 C CA . ALA A 1 82 ? -14.35610 21.49001 -6.60584 1.000 18.37409 77 ALA A CA 1
ATOM 646 C C . ALA A 1 82 ? -15.40322 21.15978 -7.64817 1.000 18.25760 77 ALA A C 1
ATOM 647 O O . ALA A 1 82 ? -15.56400 19.98475 -7.99882 1.000 23.37804 77 ALA A O 1
ATOM 649 N N . GLN A 1 83 ? -16.14360 22.15243 -8.12127 1.000 18.00495 78 GLN A N 1
ATOM 650 C CA . GLN A 1 83 ? -17.17369 21.97144 -9.13920 1.000 17.30570 78 GLN A CA 1
ATOM 651 C C . GLN A 1 83 ? -18.33678 21.14850 -8.61788 1.000 17.96620 78 GLN A C 1
ATOM 652 O O . GLN A 1 83 ? -18.86394 20.28136 -9.30740 1.000 19.40796 78 GLN A O 1
ATOM 658 N N . ARG A 1 84 ? -18.73349 21.41762 -7.38888 1.000 15.89909 79 ARG A N 1
ATOM 659 C CA . ARG A 1 84 ? -19.89385 20.71006 -6.85379 1.000 15.67068 79 ARG A CA 1
ATOM 660 C C . ARG A 1 84 ? -20.60320 21.69462 -5.95467 1.000 13.93388 79 ARG A C 1
ATOM 661 O O . ARG A 1 84 ? -19.97599 22.47081 -5.22558 1.000 14.18152 79 ARG A O 1
ATOM 669 N N . SER A 1 85 ? -21.91742 21.62031 -5.96914 1.000 14.30449 80 SER A N 1
ATOM 670 C CA . SER A 1 85 ? -22.76027 22.37704 -5.04704 1.000 14.08785 80 SER A CA 1
ATOM 671 C C . SER A 1 85 ? -23.53539 21.40955 -4.16582 1.000 12.44786 80 SER A C 1
ATOM 672 O O . SER A 1 85 ? -23.85942 20.26887 -4.56611 1.000 15.07085 80 SER A O 1
ATOM 675 N N . TYR A 1 86 ? -23.82582 21.82431 -2.93901 1.000 11.42269 81 TYR A N 1
ATOM 676 C CA . TYR A 1 86 ? -24.59693 21.04202 -1.98604 1.000 12.46674 81 TYR A CA 1
ATOM 677 C C . TYR A 1 86 ? -25.63704 21.95487 -1.37332 1.000 11.64590 81 TYR A C 1
ATOM 678 O O . TYR A 1 86 ? -25.36115 23.16569 -1.16322 1.000 12.45718 81 TYR A O 1
ATOM 687 N N . ILE A 1 87 ? -26.79481 21.42258 -1.03489 1.000 10.95830 82 ILE A N 1
ATOM 688 C CA . ILE A 1 87 ? -27.73279 22.15412 -0.17607 1.000 10.48698 82 ILE A CA 1
ATOM 689 C C . ILE A 1 87 ? -27.63241 21.53629 1.19351 1.000 9.57442 82 ILE A C 1
ATOM 690 O O . ILE A 1 87 ? -27.87813 20.32297 1.33232 1.000 11.69380 82 ILE A O 1
ATOM 695 N N . LEU A 1 88 ? -27.20967 22.26482 2.21604 1.000 9.72202 83 LEU A N 1
ATOM 696 C CA . LEU A 1 88 ? -27.18830 21.78900 3.59100 1.000 10.51203 83 LEU A CA 1
ATOM 697 C C . LEU A 1 88 ? -28.38325 22.36140 4.32532 1.000 10.77531 83 LEU A C 1
ATOM 698 O O . LEU A 1 88 ? -28.65526 23.59445 4.26299 1.000 11.04588 83 LEU A O 1
ATOM 703 N N . THR A 1 89 ? -29.13720 21.51289 4.99769 1.000 11.06067 84 THR A N 1
ATOM 704 C CA . THR A 1 89 ? -30.36619 21.92836 5.63006 1.000 11.27591 84 THR A CA 1
ATOM 705 C C . THR A 1 89 ? -30.53689 21.21266 6.95983 1.000 11.00238 84 THR A C 1
ATOM 706 O O . THR A 1 89 ? -29.88053 20.21753 7.23326 1.000 11.35190 84 THR A O 1
ATOM 710 N N . GLN A 1 90 ? -31.34194 21.80548 7.84253 1.000 11.63683 85 GLN A N 1
ATOM 711 C CA . GLN A 1 90 ? -31.68935 21.13982 9.09613 1.000 11.38171 85 GLN A CA 1
ATOM 712 C C . GLN A 1 90 ? -32.58977 19.92806 8.81519 1.000 12.29694 85 GLN A C 1
ATOM 713 O O . GLN A 1 90 ? -33.24168 19.80425 7.77774 1.000 12.24348 85 GLN A O 1
ATOM 719 N N . GLY A 1 91 ? -32.69321 19.05104 9.82320 1.000 13.07320 86 GLY A N 1
ATOM 720 C CA . GLY A 1 91 ? -33.71062 17.98918 9.74054 1.000 13.16213 86 GLY A CA 1
ATOM 721 C C . GLY A 1 91 ? -35.07994 18.64587 9.70325 1.000 12.37225 86 GLY A C 1
ATOM 722 O O . GLY A 1 91 ? -35.39225 19.46240 10.58410 1.000 12.92392 86 GLY A O 1
ATOM 723 N N . PRO A 1 92 ? -35.95791 18.26267 8.7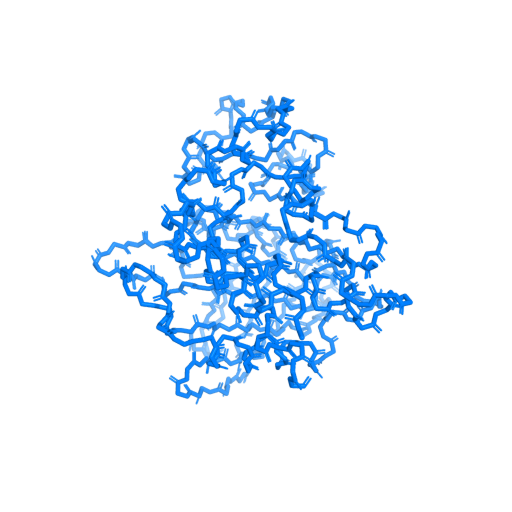6499 1.000 13.03230 87 PRO A N 1
ATOM 724 C CA . PRO A 1 92 ? -37.24234 18.92376 8.68351 1.000 12.88002 87 PRO A CA 1
ATOM 725 C C . PRO A 1 92 ? -38.02896 18.81905 9.98190 1.000 12.61034 87 PRO A C 1
ATOM 726 O O . PRO A 1 92 ? -37.93736 17.82144 10.70483 1.000 13.49385 87 PRO A O 1
ATOM 730 N N . LEU A 1 93 ? -38.82575 19.83197 10.24409 1.000 13.00734 88 LEU A N 1
ATOM 731 C CA . LEU A 1 93 ? -39.74168 19.85507 11.37564 1.000 13.98466 88 LEU A CA 1
ATOM 732 C C . LEU A 1 93 ? -41.09769 19.32547 10.92527 1.000 13.65847 88 LEU A C 1
ATOM 733 O O . LEU A 1 93 ? -41.41009 19.30283 9.72515 1.000 12.94790 88 LEU A O 1
ATOM 738 N N . PRO A 1 94 ? -42.00589 19.02694 11.87492 1.000 13.43108 89 PRO A N 1
ATOM 739 C CA . PRO A 1 94 ? -43.31857 18.53355 11.48869 1.000 14.17862 89 PRO A CA 1
ATOM 740 C C . PRO A 1 94 ? -44.06675 19.49683 10.57816 1.00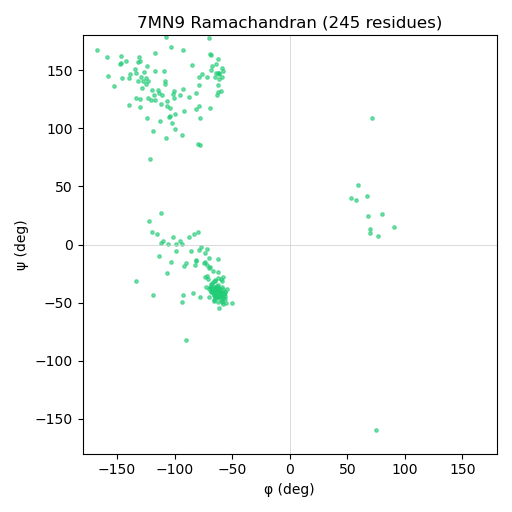0 15.49534 89 PRO A C 1
ATOM 741 O O . PRO A 1 94 ? -44.89894 19.06164 9.78336 1.000 18.26022 89 PRO A O 1
ATOM 745 N N . ASN A 1 95 ? -43.83339 20.79381 10.63560 1.000 14.19595 90 ASN A N 1
ATOM 746 C CA . ASN A 1 95 ? -44.50952 21.78979 9.80895 1.000 13.98151 90 ASN A CA 1
ATOM 747 C C . ASN A 1 95 ? -43.68729 22.21902 8.58974 1.000 13.14728 90 ASN A C 1
ATOM 748 O O . ASN A 1 95 ? -44.18586 23.03723 7.82175 1.000 15.22337 90 ASN A O 1
ATOM 753 N N . THR A 1 96 ? -42.48862 21.66361 8.39390 1.000 11.89903 91 THR A N 1
ATOM 754 C CA . THR A 1 96 ? -41.64664 22.05810 7.24916 1.000 11.92807 91 THR A CA 1
ATOM 755 C C . THR A 1 96 ? -41.33408 20.91193 6.30536 1.000 12.29806 91 THR A C 1
ATOM 756 O O . THR A 1 96 ? -40.49818 21.07753 5.40621 1.000 12.55109 91 THR A O 1
ATOM 760 N N . CYS A 1 97 ? -42.00851 19.76246 6.45954 1.000 11.47831 92 CYS A N 1
ATOM 761 C CA . CYS A 1 97 ? -41.73788 18.66926 5.52543 1.000 11.70192 92 CYS A CA 1
ATOM 762 C C . CYS A 1 97 ? -42.22158 18.98586 4.12930 1.000 11.67132 92 CYS A C 1
ATOM 763 O O . CYS A 1 97 ? -41.57352 18.58790 3.14139 1.000 11.76188 92 CYS A O 1
ATOM 766 N N . GLY A 1 98 ? -43.35572 19.67780 4.00557 1.000 11.38771 93 GLY A N 1
ATOM 767 C CA . GLY A 1 98 ? -43.83690 20.10564 2.69611 1.000 11.66801 93 GLY A CA 1
ATOM 768 C C . GLY A 1 98 ? -42.84219 21.06624 2.07503 1.000 10.53994 93 GLY A C 1
ATOM 769 O O . GLY A 1 98 ? -42.53552 20.99428 0.87877 1.000 11.75313 93 GLY A O 1
ATOM 770 N N . HIS A 1 99 ? -42.29794 22.00454 2.85603 1.000 10.75363 94 HIS A N 1
ATOM 771 C CA . HIS A 1 99 ? -41.27592 22.94031 2.34509 1.000 11.16530 94 HIS A CA 1
ATOM 772 C C . HIS A 1 99 ? -40.03619 22.19644 1.89636 1.000 10.08117 94 HIS A C 1
ATOM 773 O O . HIS A 1 99 ? -39.43489 22.54854 0.86509 1.000 10.36434 94 HIS A O 1
ATOM 780 N N . PHE A 1 100 ? -39.61981 21.18757 2.67274 1.000 9.62839 95 PHE A N 1
ATOM 781 C CA . PHE A 1 100 ? -38.42752 20.42991 2.32490 1.000 10.32092 95 PHE A CA 1
ATOM 782 C C . PHE A 1 100 ? -38.58989 19.82232 0.94479 1.000 9.63043 95 PHE A C 1
ATOM 783 O O . PHE A 1 100 ? -37.69224 19.90883 0.08965 1.000 10.24329 95 PHE A O 1
ATOM 791 N N . TRP A 1 101 ? -39.72386 19.11482 0.72350 1.000 9.98622 96 TRP A N 1
ATOM 792 C CA . TRP A 1 101 ? -39.88689 18.48470 -0.58344 1.000 10.23109 96 TRP A CA 1
ATOM 793 C C . TRP A 1 101 ? -40.13665 19.48278 -1.69807 1.000 9.597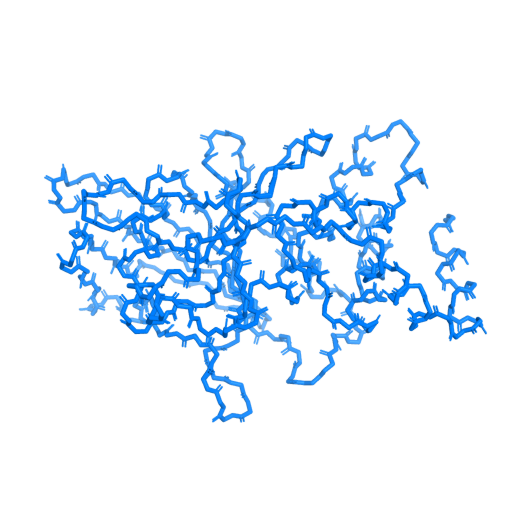23 96 TRP A C 1
ATOM 794 O O . TRP A 1 101 ? -39.76368 19.21879 -2.85355 1.000 10.51734 96 TRP A O 1
ATOM 805 N N . GLU A 1 102 ? -40.76117 20.61725 -1.38509 1.000 9.93203 97 GLU A N 1
ATOM 806 C CA . GLU A 1 102 ? -40.85873 21.68638 -2.38242 1.000 10.90282 97 GLU A CA 1
ATOM 807 C C . GLU A 1 102 ? -39.46586 22.15684 -2.81586 1.000 9.25342 97 GLU A C 1
ATOM 808 O O . GLU A 1 102 ? -39.21433 22.35436 -4.00418 1.000 10.18553 97 GLU A O 1
ATOM 814 N N . MET A 1 103 ? -38.54552 22.28535 -1.84715 1.000 10.00297 98 MET A N 1
ATOM 815 C CA . MET A 1 103 ? -37.16048 22.65959 -2.17425 1.000 10.09200 98 MET A CA 1
ATOM 816 C C . MET A 1 103 ? -36.52061 21.59381 -3.03715 1.000 9.69169 98 MET A C 1
ATOM 817 O O . MET A 1 103 ? -35.89178 21.91200 -4.07164 1.000 10.37251 98 MET A O 1
ATOM 822 N N . VAL A 1 104 ? -36.69986 20.30858 -2.68044 1.000 9.54963 99 VAL A N 1
ATOM 823 C CA . VAL A 1 104 ? -36.12923 19.24925 -3.52101 1.000 10.09941 99 VAL A CA 1
ATOM 824 C C . VAL A 1 104 ? -36.62149 19.36584 -4.95337 1.000 9.76614 99 VAL A C 1
ATOM 825 O O . VAL A 1 104 ? -35.86167 19.25838 -5.93283 1.000 10.78709 99 VAL A O 1
ATOM 829 N N . TRP A 1 105 ? -37.94825 19.55262 -5.11497 1.000 9.64393 100 TRP A N 1
ATOM 830 C CA . TRP A 1 105 ? -38.54664 19.68493 -6.44209 1.000 10.40774 100 TRP A CA 1
ATOM 831 C C . TRP A 1 105 ? -37.97359 20.89435 -7.16541 1.000 10.35693 100 TRP A C 1
ATOM 832 O O . TRP A 1 105 ? -37.52490 20.79539 -8.33107 1.000 11.07451 100 TRP A O 1
ATOM 843 N N . GLU A 1 106 ? -38.05945 22.06135 -6.53704 1.000 10.18397 101 GLU A N 1
ATOM 844 C CA . GLU A 1 106 ? -37.69578 23.29610 -7.25151 1.000 9.87491 101 GLU A CA 1
ATOM 845 C C . GLU A 1 106 ? -36.22444 23.34862 -7.56964 1.000 10.50594 101 GLU A C 1
ATOM 846 O O . GLU A 1 106 ? -35.83967 23.94598 -8.58214 1.000 12.40450 101 GLU A O 1
ATOM 852 N N . GLN A 1 107 ? -35.37331 22.77665 -6.73828 1.000 9.75182 102 GLN A N 1
ATOM 853 C CA . GLN A 1 107 ? -33.91985 22.77753 -6.96623 1.000 10.31868 102 GLN A CA 1
ATOM 854 C C . GLN A 1 107 ? -33.48127 21.64229 -7.83675 1.000 10.94038 102 GLN A C 1
ATOM 855 O O . GLN A 1 107 ? -32.27080 21.54720 -8.17560 1.000 12.43159 102 GLN A O 1
ATOM 861 N N . LYS A 1 108 ? -34.38218 20.72835 -8.20381 1.000 10.93672 103 LYS A N 1
ATOM 862 C CA . LYS A 1 108 ? -34.08193 19.62931 -9.11998 1.000 11.67513 103 LYS A CA 1
ATOM 863 C C . LYS A 1 108 ? -33.13779 18.61071 -8.57165 1.000 11.63054 103 LYS A C 1
ATOM 864 O O . LYS A 1 108 ? -32.47963 17.86949 -9.33543 1.000 12.87940 103 LYS A O 1
ATOM 870 N N . SER A 1 109 ? -33.08112 18.51227 -7.27933 1.000 11.02306 104 SER A N 1
ATOM 871 C CA . SER A 1 109 ? -32.22373 17.52501 -6.62736 1.000 10.76979 104 SER A CA 1
ATOM 872 C C . SER A 1 109 ? -32.69261 16.10663 -6.91400 1.000 12.19279 104 SER A C 1
ATOM 873 O O . SER A 1 109 ? -33.90186 15.84822 -7.01346 1.000 14.48789 104 SER A O 1
ATOM 876 N N A ARG A 1 110 ? -31.80284 15.16302 -6.95162 0.540 11.37647 105 ARG A N 1
ATOM 877 N N B ARG A 1 110 ? -31.71488 15.19189 -7.08974 0.460 11.88751 105 ARG A N 1
ATOM 878 C CA A ARG A 1 110 ? -32.26376 13.79216 -7.12754 0.540 11.70747 105 ARG A CA 1
ATOM 879 C CA B ARG A 1 110 ? -31.82613 13.73800 -7.34034 0.460 12.31605 105 ARG A CA 1
ATOM 880 C C A ARG A 1 110 ? -31.70444 12.90302 -6.03267 0.540 12.15120 105 ARG A C 1
ATOM 881 C C B ARG A 1 110 ? -31.64760 12.91915 -6.06663 0.460 11.99917 105 ARG A C 1
ATOM 882 O O A ARG A 1 110 ? -32.00981 11.69896 -6.04781 0.540 11.92762 105 ARG A O 1
ATOM 883 O O B ARG A 1 110 ? -32.22790 11.83708 -5.94194 0.460 12.26554 105 ARG A O 1
ATOM 898 N N . GLY A 1 111 ? -30.86992 13.42059 -5.12763 1.000 12.38551 106 GLY A N 1
ATOM 899 C CA . GLY A 1 111 ? -30.45715 12.66940 -3.94963 1.000 12.43169 106 GLY A CA 1
ATOM 900 C C . GLY A 1 111 ? -30.62950 13.49965 -2.69476 1.000 10.88944 106 GLY A C 1
ATOM 901 O O . GLY A 1 111 ? -30.44677 14.71884 -2.70572 1.000 11.67674 106 GLY A O 1
ATOM 902 N N . VAL A 1 112 ? -30.97097 12.82623 -1.59423 1.000 10.98410 107 VAL A N 1
ATOM 903 C CA . VAL A 1 112 ? -31.02199 13.35776 -0.24453 1.000 11.35789 107 VAL A CA 1
ATOM 904 C C . VAL A 1 112 ? -30.11991 12.50935 0.60990 1.000 11.13069 107 VAL A C 1
ATOM 905 O O . VAL A 1 112 ? -30.27510 11.27180 0.59131 1.000 12.99575 107 VAL A O 1
ATOM 909 N N . VAL A 1 113 ? -29.18777 13.08062 1.31792 1.000 11.22385 108 VAL A N 1
ATOM 910 C CA . VAL A 1 113 ? -28.27441 12.40949 2.22798 1.000 11.23484 108 VAL A CA 1
ATOM 911 C C . VAL A 1 113 ? -28.68937 12.74184 3.63375 1.000 11.96063 108 VAL A C 1
ATOM 912 O O . VAL A 1 113 ? -28.72136 13.93143 4.00810 1.000 12.81146 108 VAL A O 1
ATOM 916 N N . MET A 1 114 ? -29.04301 11.73855 4.41031 1.000 12.91828 109 MET A N 1
ATOM 917 C CA . MET A 1 114 ? -29.45004 11.89979 5.79270 1.000 12.52995 109 MET A CA 1
ATOM 918 C C . MET A 1 114 ? -28.40085 11.24061 6.66508 1.000 14.87069 109 MET A C 1
ATOM 919 O O . MET A 1 114 ? -28.07117 10.03582 6.46273 1.000 14.04575 109 MET A O 1
ATOM 924 N N . LEU A 1 115 ? -27.91462 11.94149 7.70196 1.000 12.55825 110 LEU A N 1
ATOM 925 C CA . LEU A 1 115 ? -26.77921 11.46599 8.48531 1.000 13.78266 110 LEU A CA 1
ATOM 926 C C . LEU A 1 115 ? -27.11558 11.14228 9.91647 1.000 18.17185 110 LEU A C 1
ATOM 927 O O . LEU A 1 115 ? -26.17511 10.86609 10.72819 1.000 18.68401 110 LEU A O 1
ATOM 932 N N . ASN A 1 116 ? -28.41103 11.14201 10.26532 1.000 15.83286 111 ASN A N 1
ATOM 933 C CA . ASN A 1 116 ? -28.84434 10.87670 11.62918 1.000 17.91906 111 ASN A CA 1
ATOM 934 C C . ASN A 1 116 ? -29.94278 9.83220 11.55262 1.000 16.66193 111 ASN A C 1
ATOM 935 O O . ASN A 1 116 ? -30.55602 9.61830 10.53077 1.000 16.92576 111 ASN A O 1
ATOM 940 N N . ARG A 1 117 ? -30.16286 9.20961 12.68806 1.000 19.77689 112 ARG A N 1
ATOM 941 C CA . ARG A 1 117 ? -31.41723 8.49039 12.86563 1.000 18.72962 112 ARG A CA 1
ATOM 942 C C . ARG A 1 117 ? -32.46669 9.49181 13.33842 1.000 16.62565 112 ARG A C 1
ATOM 943 O O . ARG A 1 117 ? -32.16240 10.51581 13.98561 1.000 20.68433 112 ARG A O 1
ATOM 951 N N . VAL A 1 118 ? -33.74681 9.19124 13.06713 1.000 21.52182 113 VAL A N 1
ATOM 952 C CA . VAL A 1 118 ? -34.82372 10.11424 13.44121 1.000 15.45925 113 VAL A CA 1
ATOM 953 C C . VAL A 1 118 ? -34.85999 10.35950 14.95684 1.000 21.84458 113 VAL A C 1
ATOM 954 O O . VAL A 1 118 ? -35.13879 11.48058 15.41595 1.000 21.53411 113 VAL A O 1
ATOM 958 N N A MET A 1 119 ? -34.61440 9.32423 15.76089 0.645 21.91878 114 MET A N 1
ATOM 959 N N B MET A 1 119 ? -34.53849 9.32746 15.73774 0.355 22.00039 114 MET A N 1
ATOM 960 C CA A MET A 1 119 ? -34.39824 9.48151 17.18925 0.645 23.98052 114 MET A CA 1
ATOM 961 C CA B MET A 1 119 ? -34.40844 9.37847 17.18136 0.355 24.18150 114 MET A CA 1
ATOM 962 C C A MET A 1 119 ? -33.02945 8.91884 17.51819 0.645 20.84462 114 MET A C 1
ATOM 963 C C B MET A 1 119 ? -33.02574 8.86726 17.54901 0.355 21.12297 114 MET A C 1
ATOM 964 O O A MET A 1 119 ? -32.64455 7.86669 16.97775 0.645 24.64464 114 MET A O 1
ATOM 965 O O B MET A 1 119 ? -32.61957 7.79917 17.07222 0.355 23.92036 114 MET A O 1
ATOM 974 N N . GLU A 1 120 ? -32.30961 9.61240 18.39018 1.000 22.95118 115 GLU A N 1
ATOM 975 C CA . GLU A 1 120 ? -31.00324 9.19349 18.89187 1.000 27.00201 115 GLU A CA 1
ATOM 976 C C . GLU A 1 120 ? -30.97121 9.52003 20.37105 1.000 24.67679 115 GLU A C 1
ATOM 977 O O . GLU A 1 120 ? -31.29978 10.63648 20.78234 1.000 25.91564 115 GLU A O 1
ATOM 983 N N . LYS A 1 121 ? -30.60224 8.51369 21.17945 1.000 30.39814 116 LYS A N 1
ATOM 984 C CA . LYS A 1 121 ? -30.56315 8.65063 22.63773 1.000 35.57500 116 LYS A CA 1
ATOM 985 C C . LYS A 1 121 ? -31.89393 9.16762 23.17383 1.000 34.04897 116 LYS A C 1
ATOM 986 O O . LYS A 1 121 ? -31.93801 10.03379 24.04023 1.000 36.27998 116 LYS A O 1
ATOM 992 N N . GLY A 1 122 ? -32.98805 8.66794 22.60094 1.000 38.66739 117 GLY A N 1
ATOM 993 C CA . GLY A 1 122 ? -34.32252 9.02437 23.04326 1.000 46.48108 117 GLY A CA 1
ATOM 994 C C . GLY A 1 122 ? -34.75557 10.43549 22.74442 1.000 54.76671 117 GLY A C 1
ATOM 995 O O . GLY A 1 122 ? -35.76339 10.88773 23.30142 1.000 54.07177 117 GLY A O 1
ATOM 996 N N . SER A 1 123 ? -34.03041 11.15316 21.88448 1.000 37.66160 118 SER A N 1
ATOM 997 C CA . SER A 1 123 ? -34.38494 12.51072 21.51263 1.000 40.72176 118 SER A CA 1
ATOM 998 C C . SER A 1 123 ? -34.58528 12.58363 20.00621 1.000 34.42261 118 SER A C 1
ATOM 999 O O . SER A 1 123 ? -33.79454 12.03004 19.23039 1.000 29.37317 118 SER A O 1
ATOM 1002 N N A LEU A 1 124 ? -35.63578 13.28381 19.60186 0.703 27.54511 119 LEU A N 1
ATOM 1003 N N B LEU A 1 124 ? -35.67753 13.21215 19.59884 0.297 27.87303 119 LEU A N 1
ATOM 1004 C CA A LEU A 1 124 ? -35.95318 13.46981 18.18193 0.703 29.03714 119 LEU A CA 1
ATOM 1005 C CA B LEU A 1 124 ? -35.90014 13.39604 18.17511 0.297 28.97964 119 LEU A CA 1
ATOM 1006 C C A LEU A 1 124 ? -35.01143 14.45152 17.50724 0.703 29.58115 119 LEU A C 1
ATOM 1007 C C B LEU A 1 124 ? -34.87935 14.35521 17.59617 0.297 29.81608 119 LEU A C 1
ATOM 1008 O O A LEU A 1 124 ? -34.85559 15.59545 17.95660 0.703 37.82587 119 LEU A O 1
ATOM 1009 O O B LEU A 1 124 ? -34.51477 15.36550 18.20705 0.297 34.74006 119 LEU A O 1
ATOM 1018 N N . LYS A 1 125 ? -34.39737 14.00507 16.41803 1.000 23.57756 120 LYS A N 1
ATOM 1019 C CA . LYS A 1 125 ? -33.50176 14.83808 15.65978 1.000 18.75263 120 LYS A CA 1
ATOM 1020 C C . LYS A 1 125 ? -34.17312 15.39530 14.37145 1.000 19.30125 120 LYS A C 1
ATOM 1021 O O . LYS A 1 125 ? -33.68230 16.39729 13.80758 1.000 17.86488 120 LYS A O 1
ATOM 1027 N N A CYS A 1 126 ? -35.33104 14.84589 13.94007 0.658 17.16457 121 CYS A N 1
ATOM 1028 N N B CYS A 1 126 ? -35.23024 14.76069 13.85086 0.342 18.17534 121 CYS A N 1
ATOM 1029 C CA A CYS A 1 126 ? -35.85847 15.13622 12.61262 0.658 17.16790 121 CYS A CA 1
ATOM 1030 C CA B CYS A 1 126 ? -35.94732 15.30380 12.70016 0.342 15.90237 121 CYS A CA 1
ATOM 1031 C C A CYS A 1 126 ? -37.25735 14.57373 12.54680 0.658 15.26848 121 CYS A C 1
ATOM 1032 C C B CYS A 1 126 ? -37.29005 14.62029 12.61328 0.342 15.63125 121 CYS A C 1
ATOM 1033 O O A CYS A 1 126 ? -37.51623 13.54903 13.18088 0.658 17.31297 121 CYS A O 1
ATOM 1034 O O B CYS A 1 126 ? -37.53170 13.60341 13.26523 0.342 17.63754 121 CYS A O 1
ATOM 1039 N N . ALA A 1 127 ? -38.15690 15.18360 11.79462 1.000 14.47287 122 ALA A N 1
ATOM 1040 C CA . ALA A 1 127 ? -39.45839 14.59277 11.57085 1.000 14.39537 122 ALA A CA 1
ATOM 1041 C C . ALA A 1 127 ? -39.36590 13.38469 10.63906 1.000 14.18871 122 ALA A C 1
ATOM 1042 O O . ALA A 1 127 ? -38.40057 13.20601 9.89606 1.000 14.85872 122 ALA A O 1
ATOM 1044 N N . GLN A 1 128 ? -40.40631 12.53160 10.71528 1.000 14.97344 123 GLN A N 1
ATOM 1045 C CA . GLN A 1 128 ? -40.46868 11.38703 9.80693 1.000 13.41785 123 GLN A CA 1
ATOM 1046 C C . GLN A 1 128 ? -40.98659 11.91326 8.47203 1.000 15.07537 123 GLN A C 1
ATOM 1047 O O . GLN A 1 128 ? -42.19605 11.99549 8.20785 1.000 16.48282 123 GLN A O 1
ATOM 1053 N N . TYR A 1 129 ? -40.07480 12.40909 7.61562 1.000 12.93060 124 TYR A N 1
ATOM 1054 C CA . TYR A 1 129 ? -40.48096 13.19610 6.44196 1.000 12.15837 124 TYR A CA 1
ATOM 1055 C C . TYR A 1 129 ? -40.59643 12.38231 5.15656 1.000 12.30536 124 TYR A C 1
ATOM 1056 O O . TYR A 1 129 ? -40.95410 12.91879 4.11096 1.000 12.73717 124 TYR A O 1
ATOM 1065 N N . TRP A 1 130 ? -40.38920 11.05839 5.25613 1.000 12.17346 125 TRP A N 1
ATOM 1066 C CA . TRP A 1 130 ? -40.58290 10.17697 4.10708 1.000 12.42871 125 TRP A CA 1
ATOM 1067 C C . TRP A 1 130 ? -41.42204 8.99785 4.57219 1.000 13.10584 125 TRP A C 1
ATOM 1068 O O . TRP A 1 130 ? -41.44456 8.66213 5.76364 1.000 13.56807 125 TRP A O 1
ATOM 1079 N N . PRO A 1 131 ? -42.10855 8.31245 3.65109 1.000 13.33652 126 PRO A N 1
ATOM 1080 C CA . PRO A 1 131 ? -42.97855 7.18887 4.02954 1.000 12.75897 126 PRO A CA 1
ATOM 1081 C C . PRO A 1 131 ? -42.15297 5.93079 4.28435 1.000 12.89529 126 PRO A C 1
ATOM 1082 O O . PRO A 1 131 ? -41.24335 5.57771 3.52539 1.000 14.77267 126 PRO A O 1
ATOM 1086 N N . GLN A 1 132 ? -42.53597 5.25720 5.35667 1.000 15.02290 127 GLN A N 1
ATOM 1087 C CA . GLN A 1 132 ? -41.87881 3.99011 5.71095 1.000 14.60957 127 GLN A CA 1
ATOM 1088 C C . GLN A 1 132 ? -42.55287 2.78083 5.07039 1.000 15.63189 127 GLN A C 1
ATOM 1089 O O . GLN A 1 132 ? -41.95241 1.70058 5.06363 1.000 17.12364 127 GLN A O 1
ATOM 1095 N N . LYS A 1 133 ? -43.76561 2.93295 4.56634 1.000 14.18097 128 LYS A N 1
ATOM 1096 C CA . LYS A 1 133 ? -44.54312 1.81836 3.99006 1.000 14.93814 128 LYS A CA 1
ATOM 1097 C C . LYS A 1 133 ? -45.02249 2.22932 2.61620 1.000 13.13098 128 LYS A C 1
ATOM 1098 O O . LYS A 1 133 ? -45.59194 3.31312 2.44931 1.000 13.55169 128 LYS A O 1
ATOM 1104 N N . GLU A 1 134 ? -44.87759 1.32655 1.63092 1.000 13.41369 129 GLU A N 1
ATOM 1105 C CA . GLU A 1 134 ? -45.29173 1.55537 0.25880 1.000 13.70306 129 GLU A CA 1
ATOM 1106 C C . GLU A 1 134 ? -46.72895 2.07070 0.19723 1.000 13.15359 129 GLU A C 1
ATOM 1107 O O . GLU A 1 134 ? -47.06853 2.96244 -0.59481 1.000 13.69327 129 GLU A O 1
ATOM 1113 N N . GLU A 1 135 ? -47.64681 1.37005 0.88502 1.000 14.11577 130 GLU A N 1
ATOM 1114 C CA . GLU A 1 135 ? -49.08140 1.63766 0.80644 1.000 15.67707 130 GLU A CA 1
ATOM 1115 C C . GLU A 1 135 ? -49.51872 2.84453 1.60857 1.000 17.00964 130 GLU A C 1
ATOM 1116 O O . GLU A 1 135 ? -50.72553 3.18418 1.54778 1.000 17.10201 130 GLU A O 1
ATOM 1122 N N . LYS A 1 136 ? -48.61287 3.50341 2.31391 1.000 14.69504 131 LYS A N 1
ATOM 1123 C CA . LYS A 1 136 ? -48.99976 4.69289 3.09332 1.000 14.86698 131 LYS A CA 1
ATOM 1124 C C . LYS A 1 136 ? -48.15707 5.85784 2.57621 1.000 14.54667 131 LYS A C 1
ATOM 1125 O O . LYS A 1 136 ? -47.20375 6.33402 3.24879 1.000 16.22516 131 LYS A O 1
ATOM 1131 N N . GLU A 1 137 ? -48.50064 6.33653 1.39962 1.000 14.17613 132 GLU A N 1
ATOM 1132 C CA . GLU A 1 137 ? -47.80332 7.49086 0.82118 1.000 13.84736 132 GLU A CA 1
ATOM 1133 C C . GLU A 1 137 ? -48.10517 8.74439 1.63024 1.000 15.52046 132 GLU A C 1
ATOM 1134 O O . GLU A 1 137 ? -49.04472 8.81571 2.43694 1.000 16.80123 132 GLU A O 1
ATOM 1140 N N . MET A 1 138 ? -47.25526 9.76519 1.42173 1.000 13.87663 133 MET A N 1
ATOM 1141 C CA . MET A 1 138 ? -47.42952 11.04369 2.12161 1.000 15.27403 133 MET A CA 1
ATOM 1142 C C . MET A 1 138 ? -47.91631 12.07349 1.12899 1.000 16.13092 133 MET A C 1
ATOM 1143 O O . MET A 1 138 ? -47.39223 12.17633 0.02617 1.000 16.78139 133 MET A O 1
ATOM 1148 N N . ILE A 1 139 ? -48.86793 12.88509 1.54714 1.000 15.30903 134 ILE A N 1
ATOM 1149 C CA . ILE A 1 139 ? -49.31394 14.01851 0.74615 1.000 14.52166 134 ILE A CA 1
ATOM 1150 C C . ILE A 1 139 ? -49.07815 15.27469 1.56296 1.000 17.77283 134 ILE A C 1
ATOM 1151 O O . ILE A 1 139 ? -49.42502 15.36045 2.75388 1.000 18.04398 134 ILE A O 1
ATOM 1156 N N . PHE A 1 140 ? -48.33219 16.20781 0.96194 1.000 14.86664 135 PHE A N 1
ATOM 1157 C CA . PHE A 1 140 ? -48.04350 17.51443 1.55934 1.000 14.45299 135 PHE A CA 1
ATOM 1158 C C . PHE A 1 140 ? -49.00719 18.50605 0.92929 1.000 15.13798 135 PHE A C 1
ATOM 1159 O O . PHE A 1 140 ? -48.85516 18.93787 -0.22568 1.000 16.78311 135 PHE A O 1
ATOM 1167 N N . GLU A 1 141 ? -50.09055 18.80959 1.67303 1.000 17.16919 136 GLU A N 1
ATOM 1168 C CA . GLU A 1 141 ? -51.17196 19.56615 1.05509 1.000 18.64476 136 GLU A CA 1
ATOM 1169 C C . GLU A 1 141 ? -50.78382 21.03113 0.87237 1.000 18.80091 136 GLU A C 1
ATOM 1170 O O . GLU A 1 141 ? -51.23115 21.64818 -0.08344 1.000 24.40516 136 GLU A O 1
ATOM 1176 N N . ASP A 1 142 ? -49.90069 21.54686 1.72171 1.000 17.89579 137 ASP A N 1
ATOM 1177 C CA . ASP A 1 142 ? -49.47497 22.94114 1.58190 1.000 19.27010 137 ASP A CA 1
ATOM 1178 C C . ASP A 1 142 ? -48.69209 23.17039 0.29730 1.000 19.78061 137 ASP A C 1
ATOM 1179 O O . ASP A 1 142 ? -48.84137 24.22020 -0.34615 1.000 23.05388 137 ASP A O 1
ATOM 1184 N N . THR A 1 143 ? -47.84814 22.22462 -0.11433 1.000 15.61753 138 THR A N 1
ATOM 1185 C CA . THR A 1 143 ? -46.99927 22.40497 -1.28757 1.000 15.77560 138 THR A CA 1
ATOM 1186 C C . THR A 1 143 ? -47.41973 21.53222 -2.45457 1.000 15.01359 138 THR A C 1
ATOM 1187 O O . THR A 1 143 ? -46.81031 21.58845 -3.52529 1.000 15.90820 138 THR A O 1
ATOM 1191 N N . ASN A 1 144 ? -48.51080 20.77603 -2.30455 1.000 15.21338 139 ASN A N 1
ATOM 1192 C CA . ASN A 1 144 ? -49.10881 19.99371 -3.37379 1.000 17.63017 139 ASN A CA 1
ATOM 1193 C C . ASN A 1 144 ? -48.18231 18.94965 -3.97727 1.000 15.10444 139 ASN A C 1
ATOM 1194 O O . ASN A 1 144 ? -48.03889 18.83289 -5.17732 1.000 15.94574 139 ASN A O 1
ATOM 1199 N N . LEU A 1 145 ? -47.60558 18.17117 -3.08875 1.000 13.48125 140 LEU A N 1
ATOM 1200 C CA . LEU A 1 145 ? -46.66818 17.10619 -3.46054 1.000 12.71270 140 LEU A CA 1
ATOM 1201 C C . LEU A 1 145 ? -47.11209 15.79564 -2.85536 1.000 13.43910 140 LEU A C 1
ATOM 1202 O O . LEU A 1 145 ? -47.62051 15.76687 -1.73465 1.000 15.65347 140 LEU A O 1
ATOM 1207 N N . LYS A 1 146 ? -46.80918 14.72236 -3.56197 1.000 12.53971 141 LYS A N 1
ATOM 1208 C CA . LYS A 1 146 ? -47.05396 13.36324 -3.05807 1.000 13.88595 141 LYS A CA 1
ATOM 1209 C C . LYS A 1 146 ? -45.73409 12.61902 -3.07463 1.000 13.62056 141 LYS A C 1
ATOM 1210 O O . LYS A 1 146 ? -44.92842 12.77348 -4.00703 1.000 14.82478 141 LYS A O 1
ATOM 1216 N N . LEU A 1 147 ? -45.50002 11.80484 -2.04266 1.000 12.00800 142 LEU A N 1
ATOM 1217 C CA . LEU A 1 147 ? -44.22984 11.08054 -1.92726 1.000 11.78118 142 LEU A CA 1
ATOM 1218 C C . LEU A 1 147 ? -44.54318 9.62998 -1.57667 1.000 12.39613 142 LEU A C 1
ATOM 1219 O O . LEU A 1 147 ? -45.23045 9.38086 -0.57091 1.000 12.63877 142 LEU A O 1
ATOM 1224 N N . THR A 1 148 ? -44.01210 8.70824 -2.38107 1.000 11.44611 143 THR A N 1
ATOM 1225 C CA . THR A 1 148 ? -44.31901 7.28055 -2.22125 1.000 12.13654 143 THR A CA 1
ATOM 1226 C C . THR A 1 148 ? -43.00708 6.54682 -2.08036 1.000 12.50173 143 THR A C 1
ATOM 1227 O O . THR A 1 148 ? -42.05099 6.77421 -2.83861 1.000 13.30935 143 THR A O 1
ATOM 1231 N N . LEU A 1 149 ? -42.96442 5.59329 -1.15700 1.000 12.40349 144 LEU A N 1
ATOM 1232 C CA . LEU A 1 149 ? -41.85259 4.66094 -1.08774 1.000 12.43216 144 LEU A CA 1
ATOM 1233 C C . LEU A 1 149 ? -42.00913 3.58043 -2.14975 1.000 11.50463 144 LEU A C 1
ATOM 1234 O O . LEU A 1 149 ? -43.00389 2.83221 -2.12771 1.000 13.06497 144 LEU A O 1
ATOM 1239 N N . ILE A 1 150 ? -41.08928 3.46407 -3.05006 1.000 12.70974 145 ILE A N 1
ATOM 1240 C CA . ILE A 1 150 ? -41.12590 2.47323 -4.12039 1.000 14.12271 145 ILE A CA 1
ATOM 1241 C C . ILE A 1 150 ? -40.38741 1.22478 -3.71137 1.000 13.64719 145 ILE A C 1
ATOM 1242 O O . ILE A 1 150 ? -40.92203 0.08885 -3.94649 1.000 14.89886 145 ILE A O 1
ATOM 1247 N N . SER A 1 151 ? -39.20815 1.33507 -3.09388 1.000 13.91719 146 SER A N 1
ATOM 1248 C CA . SER A 1 151 ? -38.42436 0.17301 -2.62953 1.000 15.55235 146 SER A CA 1
ATOM 1249 C C . SER A 1 151 ? -37.33807 0.69983 -1.71638 1.000 15.12464 146 SER A C 1
ATOM 1250 O O . SER A 1 151 ? -37.05633 1.92679 -1.73462 1.000 14.81882 146 SER A O 1
ATOM 1253 N N . GLU A 1 152 ? -36.67782 -0.16196 -0.98290 1.000 16.93433 147 GLU A N 1
ATOM 1254 C CA . GLU A 1 152 ? -35.48053 0.24889 -0.28856 1.000 18.76656 147 GLU A CA 1
ATOM 1255 C C . GLU A 1 152 ? -34.51202 -0.92636 -0.21821 1.000 20.25079 147 GLU A C 1
ATOM 1256 O O . GLU A 1 152 ? -34.90159 -2.11782 -0.30705 1.000 20.49025 147 GLU A O 1
ATOM 1262 N N . ASP A 1 153 ? -33.24082 -0.58236 -0.09622 1.000 19.71439 148 ASP A N 1
ATOM 1263 C CA . ASP A 1 153 ? -32.11944 -1.50304 0.00448 1.000 20.27975 148 ASP A CA 1
ATOM 1264 C C . ASP A 1 153 ? -31.48997 -1.22162 1.36002 1.000 20.35903 148 ASP A C 1
ATOM 1265 O O . ASP A 1 153 ? -30.72574 -0.24258 1.54630 1.000 18.69900 148 ASP A O 1
ATOM 1270 N N . ILE A 1 154 ? -31.84858 -2.02014 2.34363 1.000 21.11511 149 ILE A N 1
ATOM 1271 C CA . ILE A 1 154 ? -31.41432 -1.82827 3.70452 1.000 21.39753 149 ILE A CA 1
ATOM 1272 C C . ILE A 1 154 ? -30.14874 -2.63604 3.91781 1.000 21.32475 149 ILE A C 1
ATOM 1273 O O . ILE A 1 154 ? -30.21075 -3.88678 3.90893 1.000 24.82053 149 ILE A O 1
ATOM 1278 N N . LYS A 1 155 ? -29.03716 -1.97541 4.16769 1.000 19.27888 150 LYS A N 1
ATOM 1279 C CA . LYS A 1 155 ? -27.74401 -2.58368 4.43925 1.000 20.75575 150 LYS A CA 1
ATOM 1280 C C . LYS A 1 155 ? -27.37825 -2.43130 5.90346 1.000 22.11366 150 LYS A C 1
ATOM 1281 O O . LYS A 1 155 ? -28.07817 -1.82161 6.70151 1.000 26.08008 150 LYS A O 1
ATOM 1287 N N . SER A 1 156 ? -26.21926 -2.96870 6.28966 1.000 19.92400 151 SER A N 1
ATOM 1288 C CA . SER A 1 156 ? -25.88926 -2.97560 7.71074 1.000 20.86294 151 SER A CA 1
ATOM 1289 C C . SER A 1 156 ? -25.59715 -1.56327 8.22024 1.000 22.29916 151 SER A C 1
ATOM 1290 O O . SER A 1 156 ? -25.88748 -1.26527 9.38043 1.000 27.16562 151 SER A O 1
ATOM 1293 N N . TYR A 1 157 ? -24.95056 -0.71506 7.40698 1.000 21.18401 152 TYR A N 1
ATOM 1294 C CA . TYR A 1 157 ? -24.52682 0.58690 7.91233 1.000 21.46605 152 TYR A CA 1
ATOM 1295 C C . TYR A 1 157 ? -25.24504 1.77175 7.26140 1.000 23.04150 152 TYR A C 1
ATOM 1296 O O . TYR A 1 157 ? -25.07328 2.93753 7.73394 1.000 21.21507 152 TYR A O 1
ATOM 1305 N N . TYR A 1 158 ? -26.01635 1.52315 6.18877 1.000 19.16672 153 TYR A N 1
ATOM 1306 C CA . TYR A 1 158 ? -26.76651 2.59647 5.52717 1.000 17.18576 153 TYR A CA 1
ATOM 1307 C C . TYR A 1 158 ? -27.88974 1.93223 4.76590 1.000 15.65572 153 TYR A C 1
ATOM 1308 O O . TYR A 1 158 ? -27.87114 0.71224 4.51843 1.000 19.03587 153 TYR A O 1
ATOM 1317 N N . THR A 1 159 ? -28.88788 2.69067 4.40996 1.000 17.24813 154 THR A N 1
ATOM 1318 C CA . THR A 1 159 ? -30.03338 2.25847 3.63178 1.000 17.01461 154 THR A CA 1
ATOM 1319 C C . THR A 1 159 ? -30.19004 3.19423 2.46667 1.000 16.64997 154 THR A C 1
ATOM 1320 O O . THR A 1 159 ? -30.00517 4.43548 2.65243 1.000 15.44656 154 THR A O 1
ATOM 1324 N N . VAL A 1 160 ? -30.52889 2.69040 1.28449 1.000 15.95139 155 VAL A N 1
ATOM 1325 C CA . VAL A 1 160 ? -30.85553 3.54629 0.14835 1.000 15.20483 155 VAL A CA 1
ATOM 1326 C C . VAL A 1 160 ? -32.29937 3.29332 -0.23576 1.000 13.98728 155 VAL A C 1
ATOM 1327 O O . VAL A 1 160 ? -32.67332 2.12720 -0.50101 1.000 16.44093 155 VAL A O 1
ATOM 1331 N N . ARG A 1 161 ? -33.11233 4.30543 -0.26814 1.000 13.64033 156 ARG A N 1
ATOM 1332 C CA . ARG A 1 161 ? -34.52896 4.20742 -0.59560 1.000 13.64416 156 ARG A CA 1
ATOM 1333 C C . ARG A 1 161 ? -34.78877 4.80278 -1.94781 1.000 12.09016 156 ARG A C 1
ATOM 1334 O O . ARG A 1 161 ? -34.26218 5.90845 -2.26381 1.000 13.57553 156 ARG A O 1
ATOM 1342 N N . GLN A 1 162 ? -35.65475 4.19266 -2.73154 1.000 13.23297 157 GLN A N 1
ATOM 1343 C CA . GLN A 1 162 ? -36.13650 4.72743 -3.97471 1.000 12.97059 157 GLN A CA 1
ATOM 1344 C C . GLN A 1 162 ? -37.48734 5.33059 -3.68271 1.000 12.58853 157 GLN A C 1
ATOM 1345 O O . GLN A 1 162 ? -38.43778 4.60882 -3.32092 1.000 13.53043 157 GLN A O 1
ATOM 1351 N N . LEU A 1 163 ? -37.57361 6.66257 -3.77792 1.000 12.34472 158 LEU A N 1
ATOM 1352 C CA . LEU A 1 163 ? -38.80975 7.38217 -3.54885 1.000 13.10530 158 LEU A CA 1
ATOM 1353 C C . LEU A 1 163 ? -39.32225 7.91841 -4.84914 1.000 13.01731 158 LEU A C 1
ATOM 1354 O O . LEU A 1 163 ? -38.54965 8.25245 -5.76603 1.000 15.47354 158 LEU A O 1
ATOM 1359 N N . GLU A 1 164 ? -40.65370 8.03621 -4.96639 1.000 12.72658 159 GLU A N 1
ATOM 1360 C CA . GLU A 1 164 ? -41.24027 8.74859 -6.10637 1.000 12.99865 159 GLU A CA 1
ATOM 1361 C C . GLU A 1 164 ? -41.88530 10.01963 -5.58395 1.000 11.89495 159 GLU A C 1
ATOM 1362 O O . GLU A 1 164 ? -42.78264 9.97279 -4.72193 1.000 12.60425 159 GLU A O 1
ATOM 1368 N N . LEU A 1 165 ? -41.43499 11.18238 -6.07220 1.000 11.19594 160 LEU A N 1
ATOM 1369 C CA . LEU A 1 165 ? -41.96524 12.46513 -5.68580 1.000 11.12889 160 LEU A CA 1
ATOM 1370 C C . LEU A 1 165 ? -42.78300 12.94953 -6.85933 1.000 12.03109 160 LEU A C 1
ATOM 1371 O O . LEU A 1 165 ? -42.29963 13.04076 -8.00426 1.000 12.06546 160 LEU A O 1
ATOM 1376 N N . GLU A 1 166 ? -44.06408 13.24883 -6.60532 1.000 12.69513 161 GLU A N 1
ATOM 1377 C CA . GLU A 1 166 ? -44.96274 13.69717 -7.66814 1.000 13.47716 161 GLU A CA 1
ATOM 1378 C C . GLU A 1 166 ? -45.44136 15.10177 -7.35616 1.000 13.89778 161 GLU A C 1
ATOM 1379 O O . GLU A 1 166 ? -45.85473 15.39657 -6.22618 1.000 14.56292 161 GLU A O 1
ATOM 1385 N N . ASN A 1 167 ? -45.29497 15.98103 -8.35768 1.000 14.47473 162 ASN A N 1
ATOM 1386 C CA . ASN A 1 167 ? -45.90226 17.29473 -8.28684 1.000 14.22778 162 ASN A CA 1
ATOM 1387 C C . ASN A 1 167 ? -47.37443 17.11990 -8.61623 1.000 14.19227 162 ASN A C 1
ATOM 1388 O O . ASN A 1 167 ? -47.70856 16.84008 -9.77177 1.000 15.82592 162 ASN A O 1
ATOM 1393 N N . LEU A 1 168 ? -48.22906 17.27482 -7.59293 1.000 14.54643 163 LEU A N 1
ATOM 1394 C CA . LEU A 1 168 ? -49.65083 16.99471 -7.84130 1.000 16.66253 163 LEU A CA 1
ATOM 1395 C C . LEU A 1 168 ? -50.30069 18.02060 -8.76808 1.000 20.24722 163 LEU A C 1
ATOM 1396 O O . LEU A 1 168 ? -51.34710 17.73961 -9.35633 1.000 19.94399 163 LEU A O 1
ATOM 1401 N N . THR A 1 169 ? -49.70873 19.19475 -8.91829 1.000 17.28613 164 THR A N 1
ATOM 1402 C CA . THR A 1 169 ? -50.28218 20.20567 -9.82639 1.000 17.75831 164 THR A CA 1
ATOM 1403 C C . THR A 1 169 ? -50.11107 19.76524 -11.27655 1.000 23.57462 164 THR A C 1
ATOM 1404 O O . THR A 1 169 ? -51.04981 19.85423 -12.08529 1.000 23.84310 164 THR A O 1
ATOM 1408 N N . THR A 1 170 ? -48.91071 19.28182 -11.63296 1.000 20.58154 165 THR A N 1
ATOM 1409 C CA . THR A 1 170 ? -48.58185 18.97876 -13.01826 1.000 19.62499 165 THR A CA 1
ATOM 1410 C C . THR A 1 170 ? -48.62097 17.49962 -13.32381 1.000 21.62432 165 THR A C 1
ATOM 1411 O O . THR A 1 170 ? -48.60992 17.12411 -14.50421 1.000 23.76551 165 THR A O 1
ATOM 1415 N N . GLN A 1 171 ? -48.63520 16.65238 -12.28975 1.000 19.76371 166 GLN A N 1
ATOM 1416 C CA . GLN A 1 171 ? -48.59454 15.19310 -12.38547 1.000 18.69000 166 GLN A CA 1
ATOM 1417 C C . GLN A 1 171 ? -47.24797 14.65574 -12.85927 1.000 18.04430 166 GLN A C 1
ATOM 1418 O O . GLN A 1 171 ? -47.08231 13.42494 -13.07752 1.000 20.46116 166 GLN A O 1
ATOM 1424 N N . GLU A 1 172 ? -46.23908 15.50118 -12.92803 1.000 17.58029 167 GLU A N 1
ATOM 1425 C CA . GLU A 1 172 ? -44.89743 15.02567 -13.21299 1.000 16.71859 167 GLU A CA 1
ATOM 1426 C C . GLU A 1 172 ? -44.36454 14.27462 -12.00223 1.000 14.33001 167 GLU A C 1
ATOM 1427 O O . GLU A 1 172 ? -44.64751 14.64150 -10.85640 1.000 14.90150 167 GLU A O 1
ATOM 1433 N N . THR A 1 173 ? -43.61012 13.23353 -12.27362 1.000 14.42514 168 THR A N 1
ATOM 1434 C CA . THR A 1 173 ? -42.99612 12.46557 -11.20490 1.000 14.52340 168 THR A CA 1
ATOM 1435 C C . THR A 1 173 ? -41.47896 12.41084 -11.39672 1.000 15.53271 168 THR A C 1
ATOM 1436 O O . THR A 1 173 ? -40.97673 12.44654 -12.53412 1.000 16.96780 168 THR A O 1
ATOM 1440 N N . ARG A 1 174 ? -40.76355 12.25164 -10.28601 1.000 13.67405 169 ARG A N 1
ATOM 1441 C CA . ARG A 1 174 ? -39.30495 12.08675 -10.30297 1.000 13.85346 169 ARG A CA 1
ATOM 1442 C C . ARG A 1 174 ? -38.90942 11.02824 -9.30539 1.000 14.21258 169 ARG A C 1
ATOM 1443 O O . ARG A 1 174 ? -39.48239 10.92026 -8.21822 1.000 15.00425 169 ARG A O 1
ATOM 1451 N N . GLU A 1 175 ? -37.85980 10.28460 -9.62705 1.000 13.92654 170 GLU A N 1
ATOM 1452 C CA . GLU A 1 175 ? -37.26520 9.35976 -8.67846 1.000 14.15967 170 GLU A CA 1
ATOM 1453 C C . GLU A 1 175 ? -36.23617 10.11353 -7.84875 1.000 13.46187 170 GLU A C 1
ATOM 1454 O O . GLU A 1 175 ? -35.30286 10.73269 -8.40778 1.000 15.17410 170 GLU A O 1
ATOM 1460 N N . ILE A 1 176 ? -36.35000 10.04296 -6.53633 1.000 12.22351 171 ILE A N 1
ATOM 1461 C CA . ILE A 1 176 ? -35.38634 10.60748 -5.58615 1.000 12.10330 171 ILE A CA 1
ATOM 1462 C C . ILE A 1 176 ? -34.76476 9.45646 -4.84032 1.000 11.60735 171 ILE A C 1
ATOM 1463 O O . ILE A 1 176 ? -35.49443 8.54881 -4.36996 1.000 13.51946 171 ILE A O 1
ATOM 1468 N N . LEU A 1 177 ? -33.45174 9.45103 -4.72342 1.000 11.82717 172 LEU A N 1
ATOM 1469 C CA . LEU A 1 177 ? -32.74682 8.46567 -3.91603 1.000 12.21652 172 LEU A CA 1
ATOM 1470 C C . LEU A 1 177 ? -32.47915 9.02355 -2.54701 1.000 10.66554 172 LEU A C 1
ATOM 1471 O O . LEU A 1 177 ? -31.91956 10.14622 -2.43581 1.000 12.61405 172 LEU A O 1
ATOM 1476 N N . HIS A 1 178 ? -32.83037 8.32279 -1.50095 1.000 11.45566 173 HIS A N 1
ATOM 1477 C CA . HIS A 1 178 ? -32.63267 8.69364 -0.11704 1.000 12.01094 173 HIS A CA 1
ATOM 1478 C C . HIS A 1 178 ? -31.48916 7.87463 0.41445 1.000 11.61628 173 HIS A C 1
ATOM 1479 O O . HIS A 1 178 ? -31.62047 6.63731 0.52158 1.000 12.88118 173 HIS A O 1
ATOM 1486 N N . PHE A 1 179 ? -30.36512 8.48170 0.68693 1.000 11.84680 174 PHE A N 1
ATOM 1487 C CA . PHE A 1 179 ? -29.13450 7.82016 1.14291 1.000 12.19362 174 PHE A CA 1
ATOM 1488 C C . PHE A 1 179 ? -29.06855 8.08166 2.61686 1.000 12.35650 174 PHE A C 1
ATOM 1489 O O . PHE A 1 179 ? -28.73175 9.21510 3.04645 1.000 13.45391 174 PHE A O 1
ATOM 1497 N N . HIS A 1 180 ? -29.37659 7.08935 3.42553 1.000 14.13536 175 HIS A N 1
ATOM 1498 C CA . HIS A 1 180 ? -29.51550 7.27325 4.83845 1.000 14.22293 175 HIS A CA 1
ATOM 1499 C C . HIS A 1 180 ? -28.39026 6.53288 5.55481 1.000 14.40738 175 HIS A C 1
ATOM 1500 O O . HIS A 1 180 ? -28.36197 5.27226 5.59627 1.000 15.71375 175 HIS A O 1
ATOM 1507 N N . TYR A 1 181 ? -27.41514 7.26040 6.07904 1.000 14.97558 176 TYR A N 1
ATOM 1508 C CA . TYR A 1 181 ? -26.33933 6.67612 6.88446 1.000 16.36064 176 TYR A CA 1
ATOM 1509 C C . TYR A 1 181 ? -26.91474 6.50241 8.26729 1.000 16.59772 176 TYR A C 1
ATOM 1510 O O . TYR A 1 181 ? -27.21132 7.46315 8.98070 1.000 18.74035 176 TYR A O 1
ATOM 1519 N N . THR A 1 182 ? -27.01033 5.22669 8.69868 1.000 18.28330 177 THR A N 1
ATOM 1520 C CA . THR A 1 182 ? -27.81570 4.94612 9.86574 1.000 19.29520 177 THR A CA 1
ATOM 1521 C C . THR A 1 182 ? -26.96713 4.64594 11.09194 1.000 17.74713 177 THR A C 1
ATOM 1522 O O . THR A 1 182 ? -27.54748 4.32557 12.13765 1.000 21.08934 177 THR A O 1
ATOM 1526 N N . THR A 1 183 ? -25.64418 4.66884 10.99844 1.000 17.90264 178 THR A N 1
ATOM 1527 C CA . THR A 1 183 ? -24.81139 4.12559 12.06075 1.000 19.35418 178 THR A CA 1
ATOM 1528 C C . THR A 1 183 ? -23.82210 5.13547 12.64522 1.000 22.95271 178 THR A C 1
ATOM 1529 O O . THR A 1 183 ? -22.82861 4.73370 13.26353 1.000 21.64093 178 THR A O 1
ATOM 1533 N N . TRP A 1 184 ? -24.04816 6.44475 12.46867 1.000 20.66258 179 TRP A N 1
ATOM 1534 C CA . TRP A 1 184 ? -23.15290 7.36169 13.16774 1.000 18.65731 179 TRP A CA 1
ATOM 1535 C C . TRP A 1 184 ? -23.30463 7.16615 14.67443 1.000 20.37291 179 TRP A C 1
ATOM 1536 O O . TRP A 1 184 ? -24.43898 7.08185 15.14722 1.000 21.55601 179 TRP A O 1
ATOM 1547 N N . PRO A 1 185 ? -22.22294 7.13735 15.46066 1.000 19.66716 180 PRO A N 1
ATOM 1548 C CA . PRO A 1 185 ? -22.37702 6.80735 16.89349 1.000 22.01251 180 PRO A CA 1
ATOM 1549 C C . PRO A 1 185 ? -23.20974 7.83604 17.64449 1.000 20.90905 180 PRO A C 1
ATOM 1550 O O . PRO A 1 185 ? -23.25352 9.02088 17.32037 1.000 24.53614 180 PRO A O 1
ATOM 1554 N N . ASP A 1 186 ? -23.82332 7.38984 18.74553 1.000 25.11845 181 ASP A N 1
ATOM 1555 C CA . ASP A 1 186 ? -24.63393 8.30134 19.54649 1.000 27.85806 181 ASP A CA 1
ATOM 1556 C C . ASP A 1 186 ? -23.81753 9.44318 20.11484 1.000 28.91827 181 ASP A C 1
ATOM 1557 O O . ASP A 1 186 ? -24.34743 10.54471 20.28838 1.000 26.94014 181 ASP A O 1
ATOM 1562 N N . PHE A 1 187 ? -22.57339 9.18593 20.46517 1.000 28.29857 182 PHE A N 1
ATOM 1563 C CA . PHE A 1 187 ? -21.67165 10.22441 20.94604 1.000 26.97105 182 PHE A CA 1
ATOM 1564 C C . PHE A 1 187 ? -20.36944 10.15833 20.17634 1.000 25.16017 182 PHE A C 1
ATOM 1565 O O . PHE A 1 187 ? -19.87666 9.06072 19.84748 1.000 28.17849 182 PHE A O 1
ATOM 1573 N N . GLY A 1 188 ? -19.80223 11.35169 19.92102 1.000 26.54686 183 GLY A N 1
ATOM 1574 C CA . GLY A 1 188 ? -18.51145 11.37431 19.26183 1.000 26.24459 183 GLY A CA 1
ATOM 1575 C C . GLY A 1 188 ? -18.63563 11.05072 17.77366 1.000 21.36943 183 GLY A C 1
ATOM 1576 O O . GLY A 1 188 ? -19.69342 11.12230 17.16766 1.000 25.68468 183 GLY A O 1
ATOM 1577 N N . VAL A 1 189 ? -17.50962 10.63714 17.20814 1.000 26.49375 184 VAL A N 1
ATOM 1578 C CA . VAL A 1 189 ? -17.37768 10.36082 15.78215 1.000 27.38158 184 VAL A CA 1
ATOM 1579 C C . VAL A 1 189 ? -17.05359 8.87979 15.63191 1.000 23.18905 184 VAL A C 1
ATOM 1580 O O . VAL A 1 189 ? -16.63974 8.20613 16.60317 1.000 25.85849 184 VAL A O 1
ATOM 1584 N N . PRO A 1 190 ? -17.20108 8.33999 14.42791 1.000 21.78486 185 PRO A N 1
ATOM 1585 C CA . PRO A 1 190 ? -16.79498 6.94766 14.20331 1.000 22.27447 185 PRO A CA 1
ATOM 1586 C C . PRO A 1 190 ? -15.30871 6.75807 14.46380 1.000 25.58332 185 PRO A C 1
ATOM 1587 O O . PRO A 1 190 ? -14.48056 7.61310 14.14842 1.000 27.07954 185 PRO A O 1
ATOM 1591 N N . GLU A 1 191 ? -14.98040 5.60022 15.05249 1.000 28.30753 186 GLU A N 1
ATOM 1592 C CA . GLU A 1 191 ? -13.59131 5.28629 15.33741 1.000 29.47812 186 GLU A CA 1
ATOM 1593 C C . GLU A 1 191 ? -12.79101 5.14667 14.04775 1.000 28.93789 186 GLU A C 1
ATOM 1594 O O . GLU A 1 191 ? -11.62887 5.57596 13.97902 1.000 34.30303 186 GLU A O 1
ATOM 1596 N N . SER A 1 192 ? -13.41008 4.58845 13.00407 1.000 28.23879 187 SER A N 1
ATOM 1597 C CA . SER A 1 192 ? -12.80628 4.42833 11.70400 1.000 25.67386 187 SER A CA 1
ATOM 1598 C C . SER A 1 192 ? -13.70128 5.08396 10.66590 1.000 26.78378 187 SER A C 1
ATOM 1599 O O . SER A 1 192 ? -14.92195 4.99423 10.76828 1.000 30.34316 187 SER A O 1
ATOM 1602 N N . PRO A 1 193 ? -13.12724 5.71565 9.64625 1.000 25.41288 188 PRO A N 1
ATOM 1603 C CA . PRO A 1 193 ? -13.94712 6.28722 8.58354 1.000 23.16329 188 PRO A CA 1
ATOM 1604 C C . PRO A 1 193 ? -14.36837 5.29058 7.51451 1.000 23.20868 188 PRO A C 1
ATOM 1605 O O . PRO A 1 193 ? -14.94925 5.71097 6.50602 1.000 23.09867 188 PRO A O 1
ATOM 1609 N N . ALA A 1 194 ? -14.13447 3.97496 7.68724 1.000 23.28746 189 ALA A N 1
ATOM 1610 C CA . ALA A 1 194 ? -14.35375 3.08398 6.57200 1.000 23.22608 189 ALA A CA 1
ATOM 1611 C C . ALA A 1 194 ? -15.80336 3.06453 6.10176 1.000 21.14238 189 ALA A C 1
ATOM 1612 O O . ALA A 1 194 ? -16.05942 3.11601 4.89960 1.000 24.12695 189 ALA A O 1
ATOM 1614 N N A SER A 1 195 ? -16.75386 2.89821 7.03073 0.579 21.69296 190 SER A N 1
ATOM 1615 N N B SER A 1 195 ? -16.76243 2.89911 7.02192 0.421 20.81390 190 SER A N 1
ATOM 1616 C CA A SER A 1 195 ? -18.16140 2.82561 6.65938 0.579 21.58777 190 SER A CA 1
ATOM 1617 C CA B SER A 1 195 ? -18.15657 2.82613 6.59412 0.421 21.74844 190 SER A CA 1
ATOM 1618 C C A SER A 1 195 ? -18.62634 4.15254 6.05667 0.579 19.08100 190 SER A C 1
ATOM 1619 C C B SER A 1 195 ? -18.62725 4.16527 6.03575 0.421 19.07347 190 SER A C 1
ATOM 1620 O O A SER A 1 195 ? -19.37196 4.16329 5.06736 0.579 19.38205 190 SER A O 1
ATOM 1621 O O B SER A 1 195 ? -19.37445 4.19636 5.04941 0.421 19.26309 190 SER A O 1
ATOM 1626 N N . PHE A 1 196 ? -18.19347 5.27472 6.65339 1.000 20.56444 191 PHE A N 1
ATOM 1627 C CA . PHE A 1 196 ? -18.58558 6.60591 6.17201 1.000 18.56668 191 PHE A CA 1
ATOM 1628 C C . PHE A 1 196 ? -18.07570 6.81921 4.76234 1.000 19.37098 191 PHE A C 1
ATOM 1629 O O . PHE A 1 196 ? -18.82950 7.31116 3.90672 1.000 18.18033 191 PHE A O 1
ATOM 1637 N N . LEU A 1 197 ? -16.82358 6.41656 4.48683 1.000 22.33480 192 LEU A N 1
ATOM 1638 C CA . LEU A 1 197 ? -16.30117 6.49899 3.12568 1.000 19.47633 192 LEU A CA 1
ATOM 1639 C C . LEU A 1 197 ? -17.06138 5.62569 2.15501 1.000 20.18230 192 LEU A C 1
ATOM 1640 O O . LEU A 1 197 ? -17.35444 6.03305 1.02578 1.000 21.60072 192 LEU A O 1
ATOM 1645 N N . ASN A 1 198 ? -17.34800 4.37937 2.54083 1.000 20.13257 193 ASN A N 1
ATOM 1646 C CA . ASN A 1 198 ? -18.11334 3.54031 1.64045 1.000 21.04638 193 ASN A CA 1
ATOM 1647 C C . ASN A 1 198 ? -19.45243 4.20288 1.27208 1.000 19.08360 193 ASN A C 1
ATOM 1648 O O . ASN A 1 198 ? -19.89150 4.12672 0.13217 1.000 18.50451 193 ASN A O 1
ATOM 1653 N N . PHE A 1 199 ? -20.12805 4.75519 2.27569 1.000 18.45348 194 PHE A N 1
ATOM 1654 C CA . PHE A 1 199 ? -21.37673 5.47943 2.03341 1.000 17.94447 194 PHE A CA 1
ATOM 1655 C C . PHE A 1 199 ? -21.15449 6.65256 1.07683 1.000 17.05679 194 PHE A C 1
ATOM 1656 O O . PHE A 1 199 ? -21.90563 6.81460 0.10426 1.000 16.62085 194 PHE A O 1
ATOM 1664 N N . LEU A 1 200 ? -20.12949 7.48906 1.35223 1.000 15.95826 195 LEU A N 1
ATOM 1665 C CA . LEU A 1 200 ? -19.87354 8.63114 0.49220 1.000 17.07032 195 LEU A CA 1
ATOM 1666 C C . LEU A 1 200 ? -19.65499 8.16562 -0.94515 1.000 17.97144 195 LEU A C 1
ATOM 1667 O O . LEU A 1 200 ? -20.15733 8.77980 -1.90484 1.000 17.54039 195 LEU A O 1
ATOM 1672 N N . PHE A 1 201 ? -18.88136 7.07097 -1.13247 1.000 18.51679 196 PHE A N 1
ATOM 1673 C CA . PHE A 1 201 ? -18.64562 6.58606 -2.50108 1.000 19.44718 196 PHE A CA 1
ATOM 1674 C C . PHE A 1 201 ? -19.90201 6.03622 -3.14297 1.000 19.36226 196 PHE A C 1
ATOM 1675 O O . PHE A 1 201 ? -20.09568 6.22923 -4.35282 1.000 20.15505 196 PHE A O 1
ATOM 1683 N N . LYS A 1 202 ? -20.78862 5.40948 -2.36267 1.000 18.92602 197 LYS A N 1
ATOM 1684 C CA . LYS A 1 202 ? -22.04892 4.93724 -2.91265 1.000 19.08827 197 LYS A CA 1
ATOM 1685 C C . LYS A 1 202 ? -22.91249 6.10571 -3.38179 1.000 19.83445 197 LYS A C 1
ATOM 1686 O O . LYS A 1 202 ? -23.54535 6.03888 -4.43475 1.000 18.93600 197 LYS A O 1
ATOM 1692 N N . VAL A 1 203 ? -22.98964 7.19961 -2.60033 1.000 16.29114 198 VAL A N 1
ATOM 1693 C CA . VAL A 1 203 ? -23.73191 8.38014 -3.07333 1.000 16.83706 198 VAL A CA 1
ATOM 1694 C C . VAL A 1 203 ? -23.15837 8.87068 -4.40081 1.000 16.32576 198 VAL A C 1
ATOM 1695 O O . VAL A 1 203 ? -23.88997 9.10366 -5.36575 1.000 16.52872 198 VAL A O 1
ATOM 1699 N N . ASN A 1 204 ? -21.83179 8.96460 -4.47325 1.000 16.49867 199 ASN A N 1
ATOM 1700 C CA . ASN A 1 204 ? -21.20818 9.45642 -5.69907 1.000 18.74132 199 ASN A CA 1
ATOM 1701 C C . ASN A 1 204 ? -21.47846 8.56380 -6.89834 1.000 20.21719 199 ASN A C 1
ATOM 1702 O O . ASN A 1 204 ? -21.69492 9.05565 -8.01732 1.000 23.09287 199 ASN A O 1
ATOM 1707 N N . GLU A 1 205 ? -21.43990 7.25483 -6.68681 1.000 19.62817 200 GLU A N 1
ATOM 1708 C CA . GLU A 1 205 ? -21.60378 6.28826 -7.77310 1.000 21.38290 200 GLU A CA 1
ATOM 1709 C C . GLU A 1 205 ? -23.03453 6.19702 -8.25870 1.000 20.94836 200 GLU A C 1
ATOM 1710 O O . GLU A 1 205 ? -23.28914 5.63693 -9.33429 1.000 24.24865 200 GLU A O 1
ATOM 1716 N N 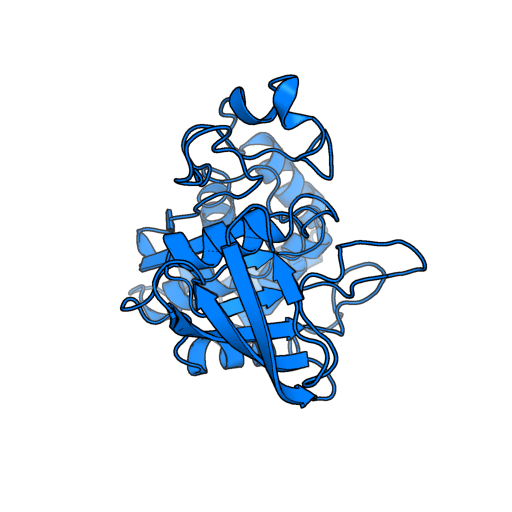. SER A 1 206 ? -24.00337 6.71760 -7.48953 1.000 21.00261 201 SER A N 1
ATOM 1717 C CA . SER A 1 206 ? -25.41275 6.51636 -7.81166 1.000 20.67436 201 SER A CA 1
ATOM 1718 C C . SER A 1 206 ? -25.86976 7.35366 -8.98060 1.000 25.34120 201 SER A C 1
ATOM 1719 O O . SER A 1 206 ? -26.92097 7.05572 -9.55097 1.000 32.95782 201 SER A O 1
ATOM 1722 N N . GLY A 1 207 ? -25.10829 8.36362 -9.34982 1.000 25.33011 202 GLY A N 1
ATOM 1723 C CA . GLY A 1 207 ? -25.59467 9.29454 -10.34205 1.000 35.61511 202 GLY A CA 1
ATOM 1724 C C . GLY A 1 207 ? -26.33322 10.47569 -9.75983 1.000 49.02212 202 GLY A C 1
ATOM 1725 O O . GLY A 1 207 ? -27.02105 11.18248 -10.51794 1.000 43.17066 202 GLY A O 1
ATOM 1726 N N . SER A 1 208 ? -26.20537 10.70693 -8.43691 1.000 31.86445 203 SER A N 1
ATOM 1727 C CA . SER A 1 208 ? -26.95212 11.76815 -7.75232 1.000 38.12990 203 SER A CA 1
ATOM 1728 C C . SER A 1 208 ? -26.25237 13.09548 -7.87289 1.000 42.83145 203 SER A C 1
ATOM 1729 O O . SER A 1 208 ? -26.90641 14.13203 -8.03479 1.000 49.82277 203 SER A O 1
ATOM 1732 N N . LEU A 1 209 ? -24.93375 13.08615 -7.71814 1.000 34.68672 204 LEU A N 1
ATOM 1733 C CA . LEU A 1 209 ? -24.11093 14.26581 -7.83667 1.000 31.87352 204 LEU A CA 1
ATOM 1734 C C . LEU A 1 209 ? -23.82586 14.64967 -9.30214 1.000 25.81476 204 LEU A C 1
ATOM 1735 O O . LEU A 1 209 ? -23.00182 15.53767 -9.53122 1.000 42.85247 204 LEU A O 1
ATOM 1740 N N . SER A 1 210 ? -24.52156 14.02886 -10.25606 1.000 34.93465 205 SER A N 1
ATOM 1741 C CA . SER A 1 210 ? -24.33375 14.34935 -11.66850 1.000 40.20085 205 SER A CA 1
ATOM 1742 C C . SER A 1 210 ? -24.64979 15.82082 -11.89401 1.000 49.05577 205 SER A C 1
ATOM 1743 O O . SER A 1 210 ? -25.69095 16.29919 -11.42839 1.000 35.79790 205 SER A O 1
ATOM 1746 N N . PRO A 1 211 ? -23.79412 16.56646 -12.59904 1.000 49.09241 206 PRO A N 1
ATOM 1747 C CA . PRO A 1 211 ? -24.10199 17.98048 -12.86972 1.000 38.27324 206 PRO A CA 1
ATOM 1748 C C . PRO A 1 211 ? -25.35663 18.18357 -13.69304 1.000 30.51826 206 PRO A C 1
ATOM 1749 O O . PRO A 1 211 ? -25.86350 19.30685 -13.73880 1.000 29.82965 206 PRO A O 1
ATOM 1753 N N . GLU A 1 212 ? -25.90598 17.14490 -14.29747 1.000 28.25896 207 GLU A N 1
ATOM 1754 C CA . GLU A 1 212 ? -27.20422 17.22718 -14.94020 1.000 28.38980 207 GLU A CA 1
ATOM 1755 C C . GLU A 1 212 ? -28.34781 17.46325 -13.94166 1.000 26.99770 207 GLU A C 1
ATOM 1756 O O . GLU A 1 212 ? -29.40947 17.93994 -14.34193 1.000 32.43735 207 GLU A O 1
ATOM 1758 N N . HIS A 1 213 ? -28.16456 17.10947 -12.67575 1.000 21.95421 208 HIS A N 1
ATOM 1759 C CA . HIS A 1 213 ? -29.21789 17.27930 -11.67120 1.000 20.50031 208 HIS A CA 1
ATOM 1760 C C . HIS A 1 213 ? -28.90189 18.48339 -10.80286 1.000 17.40599 208 HIS A C 1
ATOM 1761 O O . HIS A 1 213 ? -27.80649 19.04131 -10.85246 1.000 17.93616 208 HIS A O 1
ATOM 1768 N N . GLY A 1 214 ? -29.88553 18.89655 -9.97243 1.000 14.82701 209 GLY A N 1
ATOM 1769 C CA . GLY A 1 214 ? -29.63099 19.90329 -8.97937 1.000 13.51449 209 GLY A CA 1
ATOM 1770 C C . GLY A 1 214 ? -28.73320 19.40385 -7.85128 1.000 12.96911 209 GLY A C 1
ATOM 1771 O O . GLY A 1 214 ? -28.35089 18.21950 -7.81509 1.000 13.64017 209 GLY A O 1
ATOM 1772 N N . PRO A 1 215 ? -28.40285 20.26389 -6.92447 1.000 12.28812 210 PRO A N 1
ATOM 1773 C CA . PRO A 1 215 ? -27.47424 19.86981 -5.84359 1.000 13.25263 210 PRO A CA 1
ATOM 1774 C C . PRO A 1 215 ? -28.04767 18.78957 -4.94467 1.000 12.42949 210 PRO A C 1
ATOM 1775 O O . PRO A 1 215 ? -29.25370 18.81405 -4.65084 1.000 12.92112 210 PRO A O 1
ATOM 1779 N N . VAL A 1 216 ? -27.21393 17.90154 -4.49066 1.000 12.13164 211 VAL A N 1
ATOM 1780 C CA . VAL A 1 216 ? -27.61819 16.97810 -3.45262 1.000 11.87498 211 VAL A CA 1
ATOM 1781 C C . VAL A 1 216 ? -28.05346 17.74588 -2.22168 1.000 11.19495 211 VAL A C 1
ATOM 1782 O O . VAL A 1 216 ? -27.45093 18.78690 -1.88529 1.000 11.88865 211 VAL A O 1
ATOM 1786 N N . VAL A 1 217 ? -29.06343 17.24428 -1.52258 1.000 10.92185 212 VAL A N 1
ATOM 1787 C CA . VAL A 1 217 ? -29.52979 17.83845 -0.27560 1.000 10.18710 212 VAL A CA 1
ATOM 1788 C C . VAL A 1 217 ? -28.95649 17.01465 0.85493 1.000 10.58287 212 VAL A C 1
ATOM 1789 O O . VAL A 1 217 ? -29.18944 15.78384 0.87430 1.000 12.92497 212 VAL A O 1
ATOM 1793 N N . VAL A 1 218 ? -28.25876 17.60463 1.80817 1.000 10.99781 213 VAL A N 1
ATOM 1794 C CA . VAL A 1 218 ? -27.60583 16.93423 2.90928 1.000 10.93800 213 VAL A CA 1
ATOM 1795 C C . VAL A 1 218 ? -28.18780 17.44939 4.19555 1.000 10.93238 213 VAL A C 1
ATOM 1796 O O . VAL A 1 218 ? -28.26339 18.69378 4.36906 1.000 11.91896 213 VAL A O 1
ATOM 1800 N N . HIS A 1 219 ? -28.54243 16.56701 5.13888 1.000 11.09285 214 HIS A N 1
ATOM 1801 C CA . HIS A 1 219 ? -28.96338 17.03934 6.43227 1.000 10.80307 214 HIS A CA 1
ATOM 1802 C C . HIS A 1 219 ? -28.56069 16.10403 7.53154 1.000 11.19001 214 HIS A C 1
ATOM 1803 O O . HIS A 1 219 ? -28.33706 14.88845 7.31933 1.000 12.42376 214 HIS A O 1
ATOM 1810 N N . CYS A 1 220 ? -28.59725 16.66535 8.72608 1.000 12.70475 215 CYS A N 1
ATOM 1811 C CA . CYS A 1 220 ? -28.51777 15.93092 9.97244 1.000 14.27934 215 CYS A CA 1
ATOM 1812 C C . CYS A 1 220 ? -29.57567 16.53792 10.86940 1.000 16.46427 215 CYS A C 1
ATOM 1813 O O . CYS A 1 220 ? -30.72538 16.70510 10.42172 1.000 17.63819 215 CYS A O 1
ATOM 1816 N N A SER A 1 221 ? -29.29782 16.84917 12.11936 0.585 15.60364 216 SER A N 1
ATOM 1817 N N B SER A 1 221 ? -29.25061 16.84665 12.11847 0.415 15.78913 216 SER A N 1
ATOM 1818 C CA A SER A 1 221 ? -30.36782 17.55899 12.82092 0.585 15.72311 216 SER A CA 1
ATOM 1819 C CA B SER A 1 221 ? -30.20887 17.54281 12.97671 0.415 16.02153 216 SER A CA 1
ATOM 1820 C C A SER A 1 221 ? -30.29056 19.08353 12.61745 0.585 14.14151 216 SER A C 1
ATOM 1821 C C B SER A 1 221 ? -30.25075 19.03562 12.66529 0.415 14.15288 216 SER A C 1
ATOM 1822 O O A SER A 1 221 ? -31.27504 19.70532 12.22630 0.585 15.63247 216 SER A O 1
ATOM 1823 O O B SER A 1 221 ? -31.28577 19.57657 12.28484 0.415 15.99021 216 SER A O 1
ATOM 1828 N N . ALA A 1 222 ? -29.12467 19.71101 12.81384 1.000 15.21387 217 ALA A N 1
ATOM 1829 C CA . ALA A 1 222 ? -29.00478 21.15451 12.53015 1.000 14.04505 217 ALA A CA 1
ATOM 1830 C C . ALA A 1 222 ? -28.50013 21.44265 11.11858 1.000 14.07141 217 ALA A C 1
ATOM 1831 O O . ALA A 1 222 ? -28.52645 22.61575 10.68063 1.000 15.11974 217 ALA A O 1
ATOM 1833 N N . GLY A 1 223 ? -27.92973 20.47460 10.42267 1.000 13.97660 218 GLY A N 1
ATOM 1834 C CA . GLY A 1 223 ? -27.42824 20.73408 9.09943 1.000 14.78811 218 GLY A CA 1
ATOM 1835 C C . GLY A 1 223 ? -26.08765 21.40652 9.09173 1.000 12.27144 218 GLY A C 1
ATOM 1836 O O . GLY A 1 223 ? -25.73518 22.04767 8.08056 1.000 14.11144 218 GLY A O 1
ATOM 1837 N N . ILE A 1 224 ? -25.27431 21.22522 10.15638 1.000 12.97203 219 ILE A N 1
ATOM 1838 C CA . ILE A 1 224 ? -23.94616 21.85502 10.22902 1.000 13.75083 219 ILE A CA 1
ATOM 1839 C C . ILE A 1 224 ? -22.82649 20.91000 10.66999 1.000 14.60691 219 ILE A C 1
ATOM 1840 O O . ILE A 1 224 ? -21.67754 21.08165 10.25289 1.000 15.73270 219 ILE A O 1
ATOM 1845 N N . GLY A 1 225 ? -23.11892 19.89685 11.52288 1.000 15.65683 220 GLY A N 1
ATOM 1846 C CA . GLY A 1 225 ? -22.04094 19.08680 12.15259 1.000 16.58601 220 GLY A CA 1
ATOM 1847 C C . GLY A 1 225 ? -21.67740 17.88187 11.30499 1.000 15.10669 220 GLY A C 1
ATOM 1848 O O . GLY A 1 225 ? -20.71051 17.88687 10.53955 1.000 16.32078 220 GLY A O 1
ATOM 1849 N N . ARG A 1 226 ? -22.46852 16.81855 11.43767 1.000 14.70276 221 ARG A N 1
ATOM 1850 C CA . ARG A 1 226 ? -22.29928 15.65523 10.56885 1.000 14.75734 221 ARG A CA 1
ATOM 1851 C C . ARG A 1 226 ? -22.40841 16.06374 9.12130 1.000 13.51643 221 ARG A C 1
ATOM 1852 O O . ARG A 1 226 ? -21.65470 15.59902 8.27115 1.000 15.27601 221 ARG A O 1
ATOM 1860 N N . SER A 1 227 ? -23.35877 16.96622 8.79939 1.000 13.43897 222 SER A N 1
ATOM 1861 C CA . SER A 1 227 ? -23.50545 17.40176 7.40930 1.000 13.50771 222 SER A CA 1
ATOM 1862 C C . SER A 1 227 ? -22.26563 18.13656 6.93539 1.000 14.00135 222 SER A C 1
ATOM 1863 O O . SER A 1 227 ? -21.85760 17.99671 5.77407 1.000 14.53359 222 SER A O 1
ATOM 1866 N N . GLY A 1 228 ? -21.66305 18.93258 7.81923 1.000 13.67322 223 GLY A N 1
ATOM 1867 C CA . GLY A 1 228 ? -20.40708 19.60577 7.46825 1.000 14.00134 223 GLY A CA 1
ATOM 1868 C C . GLY A 1 228 ? -19.28061 18.62842 7.21581 1.000 13.78326 223 GLY A C 1
ATOM 1869 O O . GLY A 1 228 ? -18.46792 18.84181 6.30680 1.000 15.90889 223 GLY A O 1
ATOM 1870 N N . THR A 1 229 ? -19.23092 17.52618 8.00088 1.000 14.64434 224 THR A N 1
ATOM 1871 C CA A THR A 1 229 ? -18.20120 16.50643 7.82006 0.717 14.98416 224 THR A CA 1
ATOM 1872 C CA B THR A 1 229 ? -18.18302 16.51926 7.80207 0.283 15.07195 224 THR A CA 1
ATOM 1873 C C . THR A 1 229 ? -18.35282 15.84027 6.46684 1.000 15.04314 224 THR A C 1
ATOM 1874 O O . THR A 1 229 ? -17.37311 15.64383 5.72858 1.000 16.46601 224 THR A O 1
ATOM 1881 N N . TYR A 1 230 ? -19.59951 15.50360 6.10149 1.000 14.79868 225 TYR A N 1
ATOM 1882 C CA . TYR A 1 230 ? -19.84330 14.90405 4.79659 1.000 15.14950 225 TYR A CA 1
ATOM 1883 C C . TYR A 1 230 ? -19.40618 15.84226 3.67548 1.000 14.37789 225 TYR A C 1
ATOM 1884 O O . TYR A 1 230 ? -18.69834 15.45182 2.73915 1.000 16.05700 225 TYR A O 1
ATOM 1893 N N A CYS A 1 231 ? -19.84476 17.09421 3.70756 0.242 14.03084 226 CYS A N 1
ATOM 1894 N N B CYS A 1 231 ? -19.86080 17.10511 3.73365 0.758 13.65641 226 CYS A N 1
ATOM 1895 C CA A CYS A 1 231 ? -19.48916 17.91664 2.55831 0.242 14.63828 226 CYS A CA 1
ATOM 1896 C CA B CYS A 1 231 ? -19.53754 18.05061 2.67570 0.758 14.45649 226 CYS A CA 1
ATOM 1897 C C A CYS A 1 231 ? -18.00921 18.28758 2.54937 0.242 13.61206 226 CYS A C 1
ATOM 1898 C C B CYS A 1 231 ? -18.03990 18.28825 2.57325 0.758 13.46416 226 CYS A C 1
ATOM 1899 O O A CYS A 1 231 ? -17.41895 18.39297 1.46901 0.242 15.36752 226 CYS A O 1
ATOM 1900 O O B CYS A 1 231 ? -17.49295 18.34063 1.46834 0.758 15.18511 226 CYS A O 1
ATOM 1905 N N . LEU A 1 232 ? -17.39248 18.46216 3.72729 1.000 14.33894 227 LEU A N 1
ATOM 1906 C CA . LEU A 1 232 ? -15.95067 18.75047 3.74484 1.000 14.96001 227 LEU A CA 1
ATOM 1907 C C . LEU A 1 232 ? -15.17569 17.58015 3.15890 1.000 14.94855 227 LEU A C 1
ATOM 1908 O O . LEU A 1 232 ? -14.28403 17.76684 2.30925 1.000 16.08568 227 LEU A O 1
ATOM 1913 N N . ALA A 1 233 ? -15.49299 16.34152 3.58755 1.000 15.58266 228 ALA A N 1
ATOM 1914 C CA . ALA A 1 233 ? -14.76644 15.19944 3.05927 1.000 16.98948 228 ALA A CA 1
ATOM 1915 C C . ALA A 1 233 ? -15.01296 15.01916 1.59602 1.000 16.09176 228 ALA A C 1
ATOM 1916 O O . ALA A 1 233 ? -14.07546 14.78444 0.82775 1.000 18.02401 228 ALA A O 1
ATOM 1918 N N . ASP A 1 234 ? -16.28531 15.13729 1.16539 1.000 15.81709 229 ASP A N 1
ATOM 1919 C CA . ASP A 1 234 ? -16.58057 14.95929 -0.25973 1.000 16.05109 229 ASP A CA 1
ATOM 1920 C C . ASP A 1 234 ? -15.85822 16.00555 -1.10068 1.000 17.52623 229 ASP A C 1
ATOM 1921 O O . ASP A 1 234 ? -15.26563 15.67989 -2.14975 1.000 18.61834 229 ASP A O 1
ATOM 1926 N N . THR A 1 235 ? -15.89780 17.27042 -0.65611 1.000 14.94339 230 THR A N 1
ATOM 1927 C CA . THR A 1 235 ? -15.26163 18.34310 -1.43202 1.000 16.27646 230 THR A CA 1
ATOM 1928 C C . THR A 1 235 ? -13.73633 18.13291 -1.50964 1.000 18.32809 230 THR A C 1
ATOM 1929 O O . THR A 1 235 ? -13.12717 18.31177 -2.58808 1.000 18.81684 230 THR A O 1
ATOM 1933 N N . CYS A 1 236 ? -13.11091 17.75170 -0.40092 1.000 16.02798 231 CYS A N 1
ATOM 1934 C CA . CYS A 1 236 ? -11.65224 17.55714 -0.43126 1.000 17.93861 231 CYS A CA 1
ATOM 1935 C C . CYS A 1 236 ? -11.26664 16.39955 -1.33281 1.000 18.96527 231 CYS A C 1
ATOM 1936 O O . CYS A 1 236 ? -10.27079 16.50603 -2.08862 1.000 21.42474 231 CYS A O 1
ATOM 1939 N N . LEU A 1 237 ? -12.04866 15.31877 -1.30804 1.000 19.21522 232 LEU A N 1
ATOM 1940 C CA . LEU A 1 237 ? -11.73650 14.21123 -2.21445 1.000 20.08434 232 LEU A CA 1
ATOM 1941 C C . LEU A 1 237 ? -11.88933 14.62691 -3.68514 1.000 27.14528 232 LEU A C 1
ATOM 1942 O O . LEU A 1 237 ? -11.07585 14.22936 -4.54464 1.000 25.11675 232 LEU A O 1
ATOM 1947 N N . LEU A 1 238 ? -12.93421 15.40092 -4.00970 1.000 21.74899 233 LEU A N 1
ATOM 1948 C CA . LEU A 1 238 ? -13.05392 15.94087 -5.36427 1.000 20.17760 233 LEU A CA 1
ATOM 1949 C C . LEU A 1 238 ? -11.83553 16.77689 -5.75022 1.000 25.20542 233 LEU A C 1
ATOM 1950 O O . LEU A 1 238 ? -11.31028 16.64411 -6.86836 1.000 25.85636 233 LEU A O 1
ATOM 1955 N N . LEU A 1 239 ? -11.38218 17.66480 -4.85203 1.000 23.15650 234 LEU A N 1
ATOM 1956 C CA . LEU A 1 239 ? -10.25135 18.52817 -5.17965 1.000 24.40227 234 LEU A CA 1
ATOM 1957 C C . LEU A 1 239 ? -8.99720 17.70696 -5.39947 1.000 39.25585 234 LEU A C 1
ATOM 1958 O O . LEU A 1 239 ? -8.19450 18.01869 -6.28391 1.000 39.42102 234 LEU A O 1
ATOM 1963 N N . MET A 1 240 ? -8.80386 16.66417 -4.60095 1.000 25.36195 235 MET A N 1
ATOM 1964 C CA . MET A 1 240 ? -7.58630 15.88112 -4.76663 1.000 30.41202 235 MET A CA 1
ATOM 1965 C C . MET A 1 240 ? -7.60543 15.12995 -6.08222 1.000 56.16578 235 MET A C 1
ATOM 1966 O O . MET A 1 240 ? -6.57324 15.00644 -6.75319 1.000 59.14912 235 MET A O 1
ATOM 1971 N N . ASP A 1 241 ? -8.77562 14.64305 -6.47582 1.000 51.22883 236 ASP A N 1
ATOM 1972 C CA . ASP A 1 241 ? -8.91133 13.92303 -7.72870 1.000 52.10890 236 ASP A CA 1
ATOM 1973 C C . ASP A 1 241 ? -8.80109 14.83297 -8.94286 1.000 62.43349 236 ASP A C 1
ATOM 1974 O O . ASP A 1 241 ? -8.80424 14.32991 -10.07031 1.000 86.40857 236 ASP A O 1
ATOM 1979 N N . LYS A 1 242 ? -8.68220 16.14153 -8.74509 1.000 47.92443 237 LYS A N 1
ATOM 1980 C CA . LYS A 1 242 ? -8.57547 17.11405 -9.82638 1.000 55.17780 237 LYS A CA 1
ATOM 1981 C C . LYS A 1 242 ? -7.28191 17.91262 -9.81385 1.000 66.37783 237 LYS A C 1
ATOM 1982 O O . LYS A 1 242 ? -6.70113 18.13816 -10.87721 1.000 83.36293 237 LYS A O 1
ATOM 1988 N N . ARG A 1 243 ? -6.83690 18.38406 -8.64647 1.000 63.48640 238 ARG A N 1
ATOM 1989 C CA . ARG A 1 243 ? -5.69314 19.28822 -8.58135 1.000 63.96909 238 ARG A CA 1
ATOM 1990 C C . ARG A 1 243 ? -4.43409 18.62622 -9.12116 1.000 68.30739 238 ARG A C 1
ATOM 1991 O O . ARG A 1 243 ? -4.23015 17.41789 -8.97983 1.000 65.53398 238 ARG A O 1
ATOM 1999 N N . LYS A 1 244 ? -3.58133 19.44505 -9.74891 1.000 73.85146 239 LYS A N 1
ATOM 2000 C CA . LYS A 1 244 ? -2.28852 18.95230 -10.21300 1.000 67.80941 239 LYS A CA 1
ATOM 2001 C C . LYS A 1 244 ? -1.46806 18.40886 -9.05227 1.000 71.66006 239 LYS A C 1
ATOM 2002 O O . LYS A 1 244 ? -0.85281 17.34210 -9.16123 1.000 75.66300 239 LYS A O 1
ATOM 2004 N N . ASP A 1 245 ? -1.45995 19.12448 -7.92641 1.000 74.65891 240 ASP A N 1
ATOM 2005 C CA . ASP A 1 245 ? -0.76990 18.71332 -6.70783 1.000 68.88192 240 ASP A CA 1
ATOM 2006 C C . ASP A 1 245 ? -1.82456 18.29540 -5.68971 1.000 66.67083 240 ASP A C 1
ATOM 2007 O O . ASP A 1 245 ? -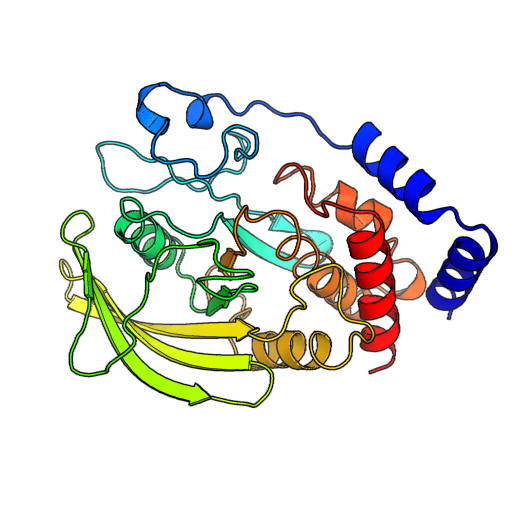2.32479 19.13731 -4.93091 1.000 61.59042 240 ASP A O 1
ATOM 2012 N N . PRO A 1 246 ? -2.20104 17.01329 -5.63162 1.000 68.23993 241 PRO A N 1
ATOM 2013 C CA . PRO A 1 246 ? -3.25540 16.60239 -4.68246 1.000 50.07235 241 PRO A CA 1
ATOM 2014 C C . PRO A 1 246 ? -2.91476 16.87662 -3.22473 1.000 61.08174 241 PRO A C 1
ATOM 2015 O O . PRO A 1 246 ? -3.82055 17.10749 -2.41726 1.000 46.99824 241 PRO A O 1
ATOM 2019 N N . SER A 1 247 ? -1.63226 16.86355 -2.85788 1.000 62.30456 242 SER A N 1
ATOM 2020 C CA . SER A 1 247 ? -1.24508 17.14618 -1.48182 1.000 49.63666 242 SER A CA 1
ATOM 2021 C C . SER A 1 247 ? -1.37009 18.62168 -1.12517 1.000 40.74272 242 SER A C 1
ATOM 2022 O O . SER A 1 247 ? -1.22589 18.96964 0.05249 1.000 48.50206 242 SER A O 1
ATOM 2025 N N . SER A 1 248 ? -1.65379 19.49089 -2.09949 1.000 37.47227 243 SER A N 1
ATOM 2026 C CA . SER A 1 248 ? -1.85752 20.90271 -1.82160 1.000 43.13975 243 SER A CA 1
ATOM 2027 C C . SER A 1 248 ? -3.24692 21.19403 -1.25556 1.000 31.94945 243 SER A C 1
ATOM 2028 O O . SER A 1 248 ? -3.51168 22.33305 -0.87302 1.000 34.82444 243 SER A O 1
ATOM 2031 N N . VAL A 1 249 ? -4.12272 20.19571 -1.17705 1.000 32.64655 244 VAL A N 1
ATOM 2032 C CA . VAL A 1 249 ? -5.45089 20.43196 -0.61700 1.000 26.67953 244 VAL A CA 1
ATOM 2033 C C . VAL A 1 249 ? -5.32407 20.69109 0.87606 1.000 28.34249 244 VAL A C 1
ATOM 2034 O O . VAL A 1 249 ? -4.80769 19.85891 1.63449 1.000 29.58792 244 VAL A O 1
ATOM 2038 N N . ASP A 1 250 ? -5.72145 21.88248 1.29298 1.000 23.37530 245 ASP A N 1
ATOM 2039 C CA . ASP A 1 250 ? -5.61907 22.30199 2.68046 1.000 23.91764 245 ASP A CA 1
ATOM 2040 C C . ASP A 1 250 ? -7.02901 22.23530 3.26004 1.000 20.55966 245 ASP A C 1
ATOM 2041 O O . ASP A 1 250 ? -7.87784 23.07747 2.94371 1.000 20.68048 245 ASP A O 1
ATOM 2046 N N . ILE A 1 251 ? -7.25426 21.28063 4.13070 1.000 23.15625 246 ILE A N 1
ATOM 2047 C CA . ILE A 1 251 ? -8.59805 21.02082 4.63073 1.000 20.84572 246 ILE A CA 1
ATOM 2048 C C . ILE A 1 251 ? -9.13579 22.19895 5.42207 1.000 20.15489 246 ILE A C 1
ATOM 2049 O O . ILE A 1 251 ? -10.33425 22.52394 5.30791 1.000 19.30731 246 ILE A O 1
ATOM 2054 N N . LYS A 1 252 ? -8.28947 22.89016 6.19347 1.000 19.94980 247 LYS A N 1
ATOM 2055 C CA . LYS A 1 252 ? -8.75488 24.05733 6.94179 1.000 21.28210 247 LYS A CA 1
ATOM 2056 C C . LYS A 1 252 ? -9.23759 25.14037 5.99568 1.000 20.47425 247 LYS A C 1
ATOM 2057 O O . LYS A 1 252 ? -10.27755 25.78077 6.24318 1.000 20.07346 247 LYS A O 1
ATOM 2063 N N . LYS A 1 253 ? -8.50756 25.37748 4.88813 1.000 20.28266 248 LYS A N 1
ATOM 2064 C CA . LYS A 1 253 ? -8.93908 26.39895 3.96747 1.000 19.03911 248 LYS A CA 1
ATOM 2065 C C . LYS A 1 253 ? -10.23569 25.99651 3.28953 1.000 17.53399 248 LYS A C 1
ATOM 2066 O O . LYS A 1 253 ? -11.07751 26.85866 3.02319 1.000 17.35033 248 LYS A O 1
ATOM 2072 N N . VAL A 1 254 ? -10.37698 24.70926 2.93012 1.000 18.18418 249 VAL A N 1
ATOM 2073 C CA . VAL A 1 254 ? -11.63679 24.27379 2.31327 1.000 16.04021 249 VAL A CA 1
ATOM 2074 C C . VAL A 1 254 ? -12.79318 24.50611 3.27748 1.000 15.69288 249 VAL A C 1
ATOM 2075 O O . VAL A 1 254 ? -13.87025 24.99087 2.87867 1.000 15.01575 249 VAL A O 1
ATOM 2079 N N . LEU A 1 255 ? -12.61609 24.17406 4.54210 1.000 15.23876 250 LEU A N 1
ATOM 2080 C CA . LEU A 1 255 ? -13.67268 24.37882 5.52307 1.000 15.84266 250 LEU A CA 1
ATOM 2081 C C . LEU A 1 255 ? -14.02917 25.85142 5.68078 1.000 16.23995 250 LEU A C 1
ATOM 2082 O O . LEU A 1 255 ? -15.22056 26.21055 5.74477 1.000 14.24124 250 LEU A O 1
ATOM 2087 N N . LEU A 1 256 ? -13.03574 26.73711 5.71279 1.000 16.15423 251 LEU A N 1
ATOM 2088 C CA . LEU A 1 256 ? -13.32695 28.15919 5.79386 1.000 15.06124 251 LEU A CA 1
ATOM 2089 C C . LEU A 1 256 ? -14.06803 28.63736 4.56196 1.000 15.27794 251 LEU A C 1
ATOM 2090 O O . LEU A 1 256 ? -14.98186 29.50417 4.65879 1.000 15.73734 251 LEU A O 1
ATOM 2095 N N . GLU A 1 257 ? -13.73849 28.11499 3.38935 1.000 14.54655 252 GLU A N 1
ATOM 2096 C CA . GLU A 1 257 ? -14.51397 28.42768 2.17246 1.000 14.80751 252 GLU A CA 1
ATOM 2097 C C . GLU A 1 257 ? -15.97234 27.99868 2.30267 1.000 12.59955 252 GLU A C 1
ATOM 2098 O O . GLU A 1 257 ? -16.88490 28.77530 2.01639 1.000 13.21487 252 GLU A O 1
ATOM 2104 N N A MET A 1 258 ? -16.22236 26.78396 2.80394 0.713 12.69770 253 MET A N 1
ATOM 2105 N N B MET A 1 258 ? -16.19232 26.78053 2.78786 0.287 12.66583 253 MET A N 1
ATOM 2106 C CA A MET A 1 258 ? -17.61400 26.34135 2.96369 0.713 11.74975 253 MET A CA 1
ATOM 2107 C CA B MET A 1 258 ? -17.54240 26.27925 2.99912 0.287 12.07773 253 MET A CA 1
ATOM 2108 C C A MET A 1 258 ? -18.35412 27.16773 3.99777 0.713 12.45991 253 MET A C 1
ATOM 2109 C C B MET A 1 258 ? -18.31760 27.16392 3.95522 0.287 12.49426 253 MET A C 1
ATOM 2110 O O A MET A 1 258 ? -19.56058 27.42392 3.86429 0.713 11.52468 253 MET A O 1
ATOM 2111 O O B MET A 1 258 ? -19.50146 27.45547 3.71781 0.287 11.53757 253 MET A O 1
ATOM 2120 N N . ARG A 1 259 ? -17.65174 27.64008 5.02261 1.000 13.51080 254 ARG A N 1
ATOM 2121 C CA . ARG A 1 259 ? -18.26564 28.47806 6.01724 1.000 13.04191 254 ARG A CA 1
ATOM 2122 C C . ARG A 1 259 ? -18.61874 29.88501 5.51763 1.000 12.53784 254 ARG A C 1
ATOM 2123 O O . ARG A 1 259 ? -19.31168 30.59164 6.24585 1.000 14.20237 254 ARG A O 1
ATOM 2131 N N . LYS A 1 260 ? -18.23468 30.25037 4.29605 1.000 12.09037 255 LYS A N 1
ATOM 2132 C CA . LYS A 1 260 ? -18.77814 31.47873 3.72354 1.000 11.99515 255 LYS A CA 1
ATOM 2133 C C . LYS A 1 260 ? -20.24637 31.31222 3.38818 1.000 11.22210 255 LYS A C 1
ATOM 2134 O O . LYS A 1 260 ? -20.95596 32.29683 3.20482 1.000 12.45486 255 LYS A O 1
ATOM 2140 N N . PHE A 1 261 ? -20.68253 30.03536 3.24993 1.000 10.97572 256 PHE A N 1
ATOM 2141 C CA . PHE A 1 261 ? -22.04617 29.76460 2.76686 1.000 10.75064 256 PHE A CA 1
ATOM 2142 C C . PHE A 1 261 ? -22.99070 29.28601 3.84263 1.000 11.22975 256 PHE A C 1
ATOM 2143 O O . PHE A 1 261 ? -24.21590 29.44760 3.66939 1.000 12.08725 256 PHE A O 1
ATOM 2151 N N . ARG A 1 262 ? -22.49048 28.68917 4.92742 1.000 11.87752 257 ARG A N 1
ATOM 2152 C CA . ARG A 1 262 ? -23.36586 28.31525 6.04587 1.000 11.83123 257 ARG A CA 1
ATOM 2153 C C . ARG A 1 262 ? -22.53159 28.32289 7.31711 1.000 11.16791 257 ARG A C 1
ATOM 2154 O O . ARG A 1 262 ? -21.39152 27.84048 7.31725 1.000 12.50314 257 ARG A O 1
ATOM 2162 N N . MET A 1 263 ? -23.08010 28.88396 8.37509 1.000 11.83687 258 MET A N 1
ATOM 2163 C CA . MET A 1 263 ? -22.35387 28.98812 9.64021 1.000 14.10599 258 MET A CA 1
ATOM 2164 C C . MET A 1 263 ? -22.12227 27.63437 10.28260 1.000 12.50602 258 MET A C 1
ATOM 2165 O O . MET A 1 263 ? -22.90692 26.70946 10.14522 1.000 13.98622 258 MET A O 1
ATOM 2170 N N . GLY A 1 264 ? -21.05754 27.54086 11.08852 1.000 14.41809 259 GLY A N 1
ATOM 2171 C CA . GLY A 1 264 ? -20.95293 26.47826 12.06276 1.000 15.54166 259 GLY A CA 1
ATOM 2172 C C . GLY A 1 264 ? -20.56451 25.11884 11.53144 1.000 15.29578 259 GLY A C 1
ATOM 2173 O O . GLY A 1 264 ? -20.60144 24.14892 12.31044 1.000 16.90483 259 GLY A O 1
ATOM 2174 N N . LEU A 1 265 ? -20.20139 25.01840 10.25580 1.000 14.51238 260 LEU A N 1
ATOM 2175 C CA . LEU A 1 265 ? -19.92918 23.71672 9.67917 1.000 13.05179 260 LEU A CA 1
ATOM 2176 C C . LEU A 1 265 ? -18.73330 23.07894 10.38332 1.000 13.71291 260 LEU A C 1
ATOM 2177 O O . LEU A 1 265 ? -17.65659 23.70763 10.48549 1.000 15.39783 260 LEU A O 1
ATOM 2182 N N . ILE A 1 266 ? -18.91008 21.84111 10.83604 1.000 14.99372 261 ILE A N 1
ATOM 2183 C CA . ILE A 1 266 ? -18.01403 21.14024 11.78227 1.000 16.57474 261 ILE A CA 1
ATOM 2184 C C . ILE A 1 266 ? -18.18740 21.76407 13.14558 1.000 16.41322 261 ILE A C 1
ATOM 2185 O O . ILE A 1 266 ? -17.78255 22.92321 13.38511 1.000 17.77446 261 ILE A O 1
ATOM 2190 N N . GLN A 1 267 ? -18.80683 21.02662 14.04161 1.000 18.18851 262 GLN A N 1
ATOM 2191 C CA A GLN A 1 267 ? -19.20021 21.55646 15.33864 0.675 18.57366 262 GLN A CA 1
ATOM 2192 C CA B GLN A 1 267 ? -19.20476 21.55844 15.33813 0.325 18.18874 262 GLN A CA 1
ATOM 2193 C C . GLN A 1 267 ? -18.24867 21.20773 16.46994 1.000 22.05166 262 GLN A C 1
ATOM 2194 O O . GLN A 1 267 ? -18.38519 21.78564 17.54920 1.000 25.01688 262 GLN A O 1
ATOM 2205 N N . THR A 1 268 ? -17.28846 20.31284 16.24376 1.000 21.73777 263 THR A N 1
ATOM 2206 C CA . THR A 1 268 ? -16.34182 19.87960 17.29408 1.000 20.93488 263 THR A CA 1
ATOM 2207 C C . THR A 1 268 ? -14.98731 19.58169 16.68952 1.000 22.63577 263 THR A C 1
ATOM 2208 O O . THR A 1 268 ? -14.86071 19.26520 15.50917 1.000 21.36420 263 THR A O 1
ATOM 2212 N N . ALA A 1 269 ? -13.95386 19.67019 17.54368 1.000 23.28578 264 ALA A N 1
ATOM 2213 C CA . ALA A 1 269 ? -12.62126 19.26795 17.12798 1.000 22.38287 264 ALA A CA 1
ATOM 2214 C C . ALA A 1 269 ? -12.53688 17.80759 16.76583 1.000 21.09862 264 ALA A C 1
ATOM 2215 O O . ALA A 1 269 ? -11.74535 17.45356 15.88056 1.000 27.13117 264 ALA A O 1
ATOM 2217 N N . ASP A 1 270 ? -13.36022 16.98577 17.36836 1.000 22.46768 265 ASP 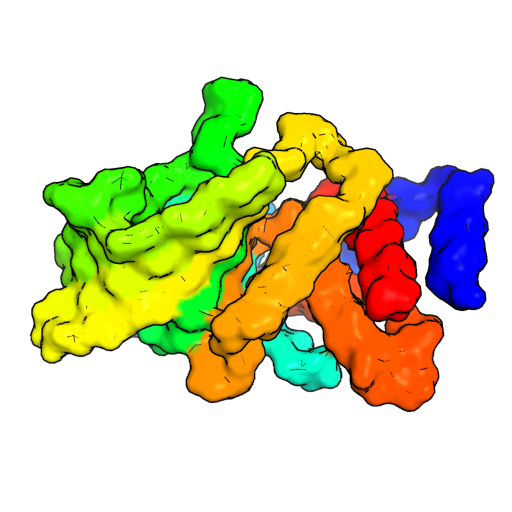A N 1
ATOM 2218 C CA . ASP A 1 270 ? -13.40676 15.56300 16.98899 1.000 26.30183 265 ASP A CA 1
ATOM 2219 C C . ASP A 1 270 ? -13.95389 15.37744 15.56661 1.000 26.03022 265 ASP A C 1
ATOM 2220 O O . ASP A 1 270 ? -13.43924 14.55769 14.79928 1.000 23.96382 265 ASP A O 1
ATOM 2225 N N . GLN A 1 271 ? -14.98501 16.16392 15.18367 1.000 21.70863 266 GLN A N 1
ATOM 2226 C CA . GLN A 1 271 ? -15.45361 16.15805 13.79003 1.000 20.68565 266 GLN A CA 1
ATOM 2227 C C . GLN A 1 271 ? -14.38764 16.63126 12.83077 1.000 18.84733 266 GLN A C 1
ATOM 2228 O O . GLN A 1 271 ? -14.26696 16.11113 11.71248 1.000 20.14692 266 GLN A O 1
ATOM 2234 N N . LEU A 1 272 ? -13.59289 17.62457 13.25796 1.000 19.84257 267 LEU A N 1
ATOM 2235 C CA . LEU A 1 272 ? -12.52289 18.10967 12.41244 1.000 21.78301 267 LEU A CA 1
ATOM 2236 C C . LEU A 1 272 ? -11.47466 17.01881 12.22366 1.000 22.14668 267 LEU A C 1
ATOM 2237 O O . LEU A 1 272 ? -11.06085 16.73399 11.09963 1.000 22.62828 267 LEU A O 1
ATOM 2242 N N . ARG A 1 273 ? -11.03583 16.37653 13.32652 1.000 21.27586 268 ARG A N 1
ATOM 2243 C CA . ARG A 1 273 ? -10.08029 15.28262 13.19627 1.000 23.02928 268 ARG A CA 1
ATOM 2244 C C . ARG A 1 273 ? -10.63390 14.14707 12.34490 1.000 22.33244 268 ARG A C 1
ATOM 2245 O O . ARG A 1 273 ? -9.93892 13.63705 11.44939 1.000 26.23572 268 ARG A O 1
ATOM 2253 N N . PHE A 1 274 ? -11.91378 13.81668 12.52332 1.000 21.35126 269 PHE A N 1
ATOM 2254 C CA . PHE A 1 274 ? -12.47010 12.73661 11.73191 1.000 23.14137 269 PHE A CA 1
ATOM 2255 C C . PHE A 1 274 ? -12.50736 13.09767 10.24845 1.000 21.75673 269 PHE A C 1
ATOM 2256 O O . PHE A 1 274 ? -12.28687 12.24107 9.37459 1.000 22.53439 269 PHE A O 1
ATOM 2264 N N . SER A 1 275 ? -12.79807 14.36910 9.93698 1.000 21.44853 270 SER A N 1
ATOM 2265 C CA . SER A 1 275 ? -12.78091 14.78467 8.54887 1.000 20.30860 270 SER A CA 1
ATOM 2266 C C . SER A 1 275 ? -11.42048 14.59481 7.91612 1.000 20.15856 270 SER A C 1
ATOM 2267 O O . SER A 1 275 ? -11.33045 14.10627 6.78079 1.000 22.40172 270 SER A O 1
ATOM 2270 N N . TYR A 1 276 ? -10.36445 14.96441 8.65561 1.000 20.82924 271 TYR A N 1
ATOM 2271 C CA . TYR A 1 276 ? -8.99454 14.76653 8.17894 1.000 28.05986 271 TYR A CA 1
ATOM 2272 C C . TYR A 1 276 ? -8.74009 13.29347 7.95304 1.000 26.80064 271 TYR A C 1
ATOM 2273 O O . TYR A 1 276 ? -8.21809 12.87736 6.91233 1.000 26.99573 271 TYR A O 1
ATOM 2282 N N . LEU A 1 277 ? -9.16785 12.48010 8.89788 1.000 24.37992 272 LEU A N 1
ATOM 2283 C CA . LEU A 1 277 ? -8.93796 11.04993 8.78544 1.000 23.54736 272 LEU A CA 1
ATOM 2284 C C . LEU A 1 277 ? -9.68897 10.44065 7.59683 1.000 25.96216 272 LEU A C 1
ATOM 2285 O O . LEU A 1 277 ? -9.17009 9.56215 6.89491 1.000 27.10954 272 LEU A O 1
ATOM 2290 N N . ALA A 1 278 ? -10.91456 10.90725 7.32751 1.000 23.38334 273 ALA A N 1
ATOM 2291 C CA . ALA A 1 278 ? -11.67126 10.37405 6.20614 1.000 22.08850 273 ALA A CA 1
ATOM 2292 C C . ALA A 1 278 ? -11.03385 10.76316 4.89051 1.000 22.18921 273 ALA A C 1
ATOM 2293 O O . ALA A 1 278 ? -11.01477 9.97866 3.94123 1.000 24.98248 273 ALA A O 1
ATOM 2295 N N . VAL A 1 279 ? -10.55382 12.00861 4.78854 1.000 21.56385 274 VAL A N 1
ATOM 2296 C CA . VAL A 1 279 ? -9.91764 12.43038 3.55009 1.000 23.24917 274 VAL A CA 1
ATOM 2297 C C . VAL A 1 279 ? -8.62448 11.64370 3.31788 1.000 21.94896 274 VAL A C 1
ATOM 2298 O O . VAL A 1 279 ? -8.37597 11.20628 2.19117 1.000 27.45722 274 VAL A O 1
ATOM 2302 N N . ILE A 1 280 ? -7.79968 11.45835 4.36576 1.000 23.47420 275 ILE A N 1
ATOM 2303 C CA . ILE A 1 280 ? -6.55094 10.69813 4.23845 1.000 27.81822 275 ILE A CA 1
ATOM 2304 C C . ILE A 1 280 ? -6.84908 9.29466 3.76390 1.000 28.13930 275 ILE A C 1
ATOM 2305 O O . ILE A 1 280 ? -6.26013 8.80461 2.78417 1.000 29.57797 275 ILE A O 1
ATOM 2310 N N . GLU A 1 281 ? -7.81216 8.64766 4.41277 1.000 25.66037 276 GLU A N 1
ATOM 2311 C CA . GLU A 1 281 ? -8.11042 7.27148 4.05480 1.000 28.62987 276 GLU A CA 1
ATOM 2312 C C . GLU A 1 281 ? -8.77131 7.18786 2.69463 1.000 37.92518 276 GLU A C 1
ATOM 2313 O O . GLU A 1 281 ? -8.49140 6.27524 1.91848 1.000 30.66707 276 GLU A O 1
ATOM 2319 N N . GLY A 1 282 ? -9.65780 8.13364 2.38135 1.000 26.12012 277 GLY A N 1
ATOM 2320 C CA . GLY A 1 282 ? -10.31705 8.09354 1.09622 1.000 27.86204 277 GLY A CA 1
ATOM 2321 C C . GLY A 1 282 ? -9.38274 8.36138 -0.05843 1.000 30.14811 277 GLY A C 1
ATOM 2322 O O . GLY A 1 282 ? -9.56475 7.79336 -1.13967 1.000 33.30046 277 GLY A O 1
ATOM 2323 N N . ALA A 1 283 ? -8.38561 9.23065 0.14984 1.000 29.81630 278 ALA A N 1
ATOM 2324 C CA . ALA A 1 283 ? -7.39565 9.51315 -0.88732 1.000 34.24924 278 ALA A CA 1
ATOM 2325 C C . ALA A 1 283 ? -6.61193 8.26115 -1.25217 1.000 40.69767 278 ALA A C 1
ATOM 2326 O O . ALA A 1 283 ? -6.30369 8.03649 -2.42971 1.000 43.07561 278 ALA A O 1
ATOM 2328 N N . LYS A 1 284 ? -6.29107 7.43593 -0.25028 1.000 37.58022 279 LYS A N 1
ATOM 2329 C CA . LYS A 1 284 ? -5.56378 6.19308 -0.50155 1.000 42.47379 279 LYS A CA 1
ATOM 2330 C C . LYS A 1 284 ? -6.39317 5.25394 -1.35958 1.000 51.53261 279 LYS A C 1
ATOM 2331 O O . LYS A 1 284 ? -5.87207 4.62067 -2.28678 1.000 54.63727 279 LYS A O 1
ATOM 2333 N N . PHE A 1 285 ? -7.68879 5.16095 -1.06363 1.000 56.45280 280 PHE A N 1
ATOM 2334 C CA . PHE A 1 285 ? -8.64694 4.37673 -1.82927 1.000 57.38755 280 PHE A CA 1
ATOM 2335 C C . PHE A 1 285 ? -8.69723 4.80703 -3.29302 1.000 52.05200 280 PHE A C 1
ATOM 2336 O O . PHE A 1 285 ? -8.71736 5.99037 -3.61244 1.000 52.92306 280 PHE A O 1
#

Radius of gyration: 18.44 Å; Cα contacts (8 Å, |Δi|>4): 562; chains: 1; bounding box: 54×42×38 Å

Foldseek 3Di:
DVLVVVLVVCVVVVCLQVLVVVLQVLADDADQVLCPDPVNPVQAPDPVFAWHPVFAQFQPDDDGRDHRWGWQCLPLLRFIAIFHAAGAPLCLLVVVSSCVVLQAQEEEEEEDCAFPNRGLHDPSADPDQVDWDADPVNQKIKGFPDKDDDDFWIKTWMWIARNVVRDIGTHIYIYGYDADSDFGDPACPVVLVSLVVCVVPCRRPPVGGHYYYYYRSRAAVVLLSVLLSSLLSNLVPDPHNVPRDSSVSSSSSSVTTPCHHPDSRSVSVSSRSNVVNNVD

B-factor: mean 25.57, std 15.74, range [9.25, 129.36]

Organism: Homo sapiens (NCBI:txid9606)

Nearest PDB structures (foldseek):
  7mkz-assembly1_A  TM=1.003E+00  e=2.085E-58  Homo sapiens
  5kac-assembly1_A  TM=1.002E+00  e=5.466E-57  Homo sapiens
  7mou-assembly1_A  TM=1.001E+00  e=1.237E-56  Homo sapiens
  7mnf-assembly1_A  TM=1.001E+00  e=1.656E-56  Homo sapiens
  5ka2-assembly1_A  TM=1.001E+00  e=4.462E-56  Homo sapiens

Secondary structure (DSSP, 8-state):
-HHHHHHHHHHHHT-HHHHHHHHHHHS-----TTTTSGGGGGG-S-TT----GGGEEEP-SSS--EEEEEEEEETTTTEEEEEEPPPPTTTHHHHHHHHHHHT--EEEE-S-SEETTEE-S---S-SSTTS-EEETTTTEEEEEEEEEE-SSEEEEEEEEEETTT--EEEEEEEEE----SSS--SSSHHHHHHHHHHHHTTSS-TTS-PEEEESSSSSSHHHHHHHHHHHHHHHTTSSSGGG--HHHHHHHHTTTSTT-S-SHHHHHHHHHHHHHHHH-

InterPro domains:
  IPR000242 Tyrosine-specific protein phosphatase, PTPase domain [PF00102] (40-276)
  IPR000242 Tyrosine-specific protein phosphatase, PTPase domain [PR00700] (65-72)
  IPR000242 Tyrosine-specific protein phosphatase, PTPase domain [PR00700] (81-101)
  IPR000242 Tyrosine-specific protein phosphatase, PTPase domain [PR00700] (169-186)
  IPR000242 Tyrosine-specific protein phosphatase, PTPase domain [PR00700] (210-228)
  IPR000242 Tyrosine-specific protein phosphatase, PTPase domain [PR00700] (244-259)
  IPR000242 Tyrosine-specific protein phosphatase, PTPase domain [PR00700] (260-270)
  IPR000242 Tyrosine-specific protein phosphatase, PTPase domain [PS50055] (3-277)
  IPR000242 Tyrosine-specific protein phosphatase, PTPase domain [SM00194] (15-279)
  IPR000387 Tyrosine-specific protein phosphatases domain [PS50056] (189-268)
  IPR003595 Protein-tyrosine phosphatase, catalytic [SM00404] (170-276)
  IPR012265 Protein-tyrosine phosphatase, non-receptor type-1/2 [PIRSF000926] (3-431)
  IPR016130 Protein-tyrosine phosphatase, active site [PS00383] (213-223)
  IPR029021 Protein-tyrosine phosphatase-like [G3DSA:3.90.190.10] (1-298)
  IPR029021 Protein-tyrosine phosphatase-like [SSF52799] (3-294)
  IPR051985 Non-receptor type tyrosine-specific phosphatase [PTHR46047] (1-428)